Protein AF-A0A1G6M929-F1 (afdb_monomer_lite)

InterPro domains:
  IPR012327 D12 class N6 adenine-specific DNA methyltransferase [PF02086] (14-195)
  IPR012327 D12 class N6 adenine-specific DNA methyltransferase [PR00505] (13-29)
  IPR012327 D12 class N6 adenine-specific DNA methyltransferase [PR00505] (37-51)
  IPR012327 D12 class N6 adenine-specific DNA methyltransferase [PR00505] (60-73)
  IPR012327 D12 class N6 adenine-specific DNA methyltransferase [PR00505] (183-195)
  IPR029063 S-adenosyl-L-methionine-dependent methyltransferase superfamily [SSF53335] (9-231)

Secondary structure (DSSP, 8-state):
-PPP--SS-SS--TT--TTSHHHHHHHHTTSPTT-EEEETT-TTSHHHHHHHHH-TTSEEEEE-TT-HHHHHHTHHHHHHHHHHHHHHTTTSPTTSBPPHHHHHHHHHHHHHHHHTS---HHHHHHHHSSTT---SSHHHHHHSPPB----SS----TTSSTT-EEE---HHHHHHHHTTSTTEEEEE-PPPTTS--SS-SS---HHHHHHHGGGGTTSEEEEEEEGGG-HHHHHHHHHHHH----TTTT-EEEEEEEEETTEEEEEEEEEEE----------HHHHHHHHHHHHHHHTT--S-HHHHHHHHHHHHHHH----S------STHHHHHHHHHHHHHHHTHHHHHHHHHHSSSS----

Foldseek 3Di:
DPQDDDLFQLFDFPPTPSVCLVVLLVVLVVADAAFEEEELPCGSVNSQLSNCVSRVRYAAEGAPQVCNVVVQVCQVVQQVLLVVLCVLCVVPDAFAFDDPVSVVVNLVSQVVSVVVPDDQQQRVCQQWPDDPDTDRDSVSSVVGTTGGSRDPDGGHCVCRCPNHHYDHDNSVVSLVVPVPPPNYEYEAEDDADPDPCVDDPDPDDPVNVVVSLVSLALHWYKHKYWPVSCVVVVLVCCCVPVVDDRSLPPWDKDWDFDDDDPDRDIIIIITGDDRCPDPPPPPVPVVVVVVVVVVVVVVPDPPDPPVVVVVVVLVCVLPPDPDDDDDDDPPSNVVVVVVVVVCCVVPPVVVVVVCVVPVPPDPDDD

Radius of gyration: 30.27 Å; chains: 1; bounding box: 72×43×103 Å

Sequence (366 aa):
MNKKNYTSAPLPFMGQKRRFVGEFKRALREFPEGVVFIDLFGGSGLLSHIAKQERPSARVVYNDFDGYTARISNVEKTNRILQKLRVIVADIPTDKKIPKEVCSRIFSVLEEEEKGGCVDYVTLSSSLLFSMKYATGLDEMRKSTLYNCVRKSDYTAVGYLDGVETVCSDYSLLFEQYKNQPGVVFFVDPPYLSTEVGVYSCCWKLSNYLDVLKVLRNTSFFYFTSTKSNIEELLQWVEQNLNSENPLSGSTRCLLTAYTGNNVTFTDVMHYKVTTTSLPVEIKTTYKSRLIRFKRYLNYTCVCRKSAQFVLDLCTFCFGDYTSHKTKKAQDTCLGFSVFEEIFRLTLFPFYYWYSSHSDQQLHLW

Structure (mmCIF, N/CA/C/O backbone):
data_AF-A0A1G6M929-F1
#
_entry.id   AF-A0A1G6M929-F1
#
loop_
_atom_site.group_PDB
_atom_site.id
_atom_site.type_symbol
_atom_site.label_atom_id
_atom_site.label_alt_id
_atom_site.label_comp_id
_atom_site.label_asym_id
_atom_site.label_entity_id
_atom_site.label_seq_id
_atom_site.pdbx_PDB_ins_code
_atom_site.Cartn_x
_atom_site.Cartn_y
_atom_site.Cartn_z
_atom_site.occupancy
_atom_site.B_iso_or_equiv
_atom_site.auth_seq_id
_atom_site.auth_comp_id
_atom_site.auth_asym_id
_atom_site.auth_atom_id
_atom_site.pdbx_PDB_model_num
ATOM 1 N N . MET A 1 1 ? -7.274 -24.160 -8.298 1.00 43.69 1 MET A N 1
ATOM 2 C CA . MET A 1 1 ? -6.006 -23.395 -8.340 1.00 43.69 1 MET A CA 1
ATOM 3 C C . MET A 1 1 ? -5.556 -23.151 -6.909 1.00 43.69 1 MET A C 1
ATOM 5 O O . MET A 1 1 ? -6.370 -22.682 -6.125 1.00 43.69 1 MET A O 1
ATOM 9 N N . ASN A 1 2 ? -4.317 -23.496 -6.545 1.00 47.78 2 ASN A N 1
ATOM 10 C CA . ASN A 1 2 ? -3.793 -23.177 -5.212 1.00 47.78 2 ASN A CA 1
ATOM 11 C C . ASN A 1 2 ? -3.704 -21.655 -5.062 1.00 47.78 2 ASN A C 1
ATOM 13 O O . ASN A 1 2 ? -2.999 -21.001 -5.832 1.00 47.78 2 ASN A O 1
ATOM 17 N N . LYS A 1 3 ? -4.440 -21.097 -4.096 1.00 61.84 3 LYS A N 1
ATOM 18 C CA . LYS A 1 3 ? -4.413 -19.666 -3.786 1.00 61.84 3 LYS A CA 1
ATOM 19 C C . LYS A 1 3 ? -3.001 -19.315 -3.317 1.00 61.84 3 LYS A C 1
ATOM 21 O O . LYS A 1 3 ? -2.491 -19.910 -2.369 1.00 61.84 3 LYS A O 1
ATOM 26 N N . LYS A 1 4 ? -2.331 -18.402 -4.018 1.00 76.62 4 LYS A N 1
ATOM 27 C CA . LYS A 1 4 ? -0.985 -17.967 -3.643 1.00 76.62 4 LYS A CA 1
ATOM 28 C C . LYS A 1 4 ? -1.084 -17.127 -2.368 1.00 76.62 4 LYS A C 1
ATOM 30 O O . LYS A 1 4 ? -1.845 -16.166 -2.321 1.00 76.62 4 LYS A O 1
ATOM 35 N N . ASN A 1 5 ? -0.311 -17.483 -1.346 1.00 83.44 5 ASN A N 1
ATOM 36 C CA . ASN A 1 5 ? -0.219 -16.695 -0.119 1.00 83.44 5 ASN A CA 1
ATOM 37 C C . ASN A 1 5 ? 0.744 -15.528 -0.345 1.00 83.44 5 ASN A C 1
ATOM 39 O O . ASN A 1 5 ? 1.961 -15.727 -0.389 1.00 83.44 5 ASN A O 1
ATOM 43 N N . TYR A 1 6 ? 0.209 -14.319 -0.514 1.00 91.81 6 TYR A N 1
ATOM 44 C CA . TYR A 1 6 ? 1.02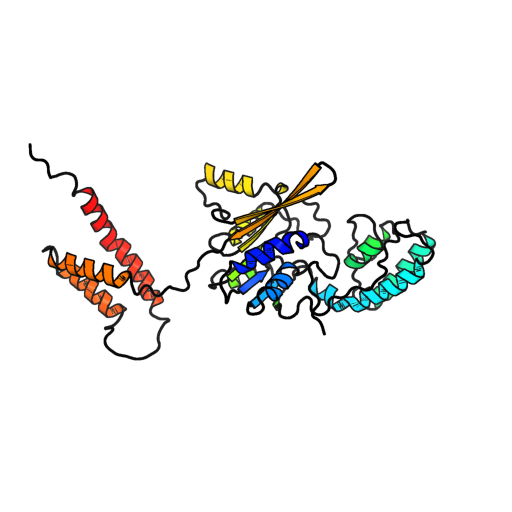5 -13.126 -0.700 1.00 91.81 6 TYR A CA 1
ATOM 45 C C . TYR A 1 6 ? 1.454 -12.560 0.658 1.00 91.81 6 TYR A C 1
ATOM 47 O O . TYR A 1 6 ? 0.637 -12.172 1.487 1.00 91.81 6 TYR A O 1
ATOM 55 N N . THR A 1 7 ? 2.766 -12.501 0.880 1.00 90.94 7 THR A N 1
ATOM 56 C CA . THR A 1 7 ? 3.394 -11.801 2.018 1.00 90.94 7 THR A CA 1
ATOM 57 C C . THR A 1 7 ? 3.992 -10.450 1.608 1.00 90.94 7 THR A C 1
ATOM 59 O O . THR A 1 7 ? 4.573 -9.732 2.417 1.00 90.94 7 THR A O 1
ATOM 62 N N . SER A 1 8 ? 3.846 -10.089 0.336 1.00 93.62 8 SER A N 1
ATOM 63 C CA . SER A 1 8 ? 4.239 -8.811 -0.245 1.00 93.62 8 SER A CA 1
ATOM 64 C C . SER A 1 8 ? 3.314 -8.484 -1.405 1.00 93.62 8 SER A C 1
ATOM 66 O O . SER A 1 8 ? 2.744 -9.392 -2.017 1.00 93.62 8 SER A O 1
ATOM 68 N N . ALA A 1 9 ? 3.222 -7.204 -1.745 1.00 94.38 9 ALA A N 1
ATOM 69 C CA . ALA A 1 9 ? 2.440 -6.765 -2.884 1.00 94.38 9 ALA A CA 1
ATOM 70 C C . ALA A 1 9 ? 2.972 -7.391 -4.196 1.00 94.38 9 ALA A C 1
ATOM 72 O O . ALA A 1 9 ? 4.190 -7.574 -4.333 1.00 94.38 9 ALA A O 1
ATOM 73 N N . PRO A 1 10 ? 2.096 -7.756 -5.154 1.00 94.44 10 PRO A N 1
ATOM 74 C CA . PRO A 1 10 ? 2.497 -8.424 -6.392 1.00 94.44 10 PRO A CA 1
ATOM 75 C C . PRO A 1 10 ? 3.303 -7.508 -7.317 1.00 94.44 10 PRO A C 1
ATOM 77 O O . PRO A 1 10 ? 4.208 -7.983 -7.998 1.00 94.44 10 PRO A O 1
ATOM 80 N N . LEU A 1 11 ? 2.999 -6.209 -7.320 1.00 94.00 11 LEU A N 1
ATOM 81 C CA . LEU A 1 11 ? 3.704 -5.172 -8.072 1.00 94.00 11 LEU A CA 1
ATOM 82 C C . LEU A 1 11 ? 4.459 -4.229 -7.122 1.00 94.00 11 LEU A C 1
ATOM 84 O O . LEU A 1 11 ? 4.020 -4.038 -5.983 1.00 94.00 11 LEU A O 1
ATOM 88 N N . PRO A 1 12 ? 5.561 -3.595 -7.566 1.00 91.19 12 PRO A N 1
ATOM 89 C CA . PRO A 1 12 ? 6.297 -2.627 -6.760 1.00 91.19 12 PRO A CA 1
ATOM 90 C C . PRO A 1 12 ? 5.397 -1.511 -6.211 1.00 91.19 12 PRO A C 1
ATOM 92 O O . PRO A 1 12 ? 4.670 -0.850 -6.957 1.00 91.19 12 PRO A O 1
ATOM 95 N N . PHE A 1 13 ? 5.476 -1.295 -4.901 1.00 89.25 13 PHE A N 1
ATOM 96 C CA . PHE A 1 13 ? 4.815 -0.205 -4.191 1.00 89.25 13 PHE A CA 1
ATOM 97 C C . PHE A 1 13 ? 5.709 0.241 -3.032 1.00 89.25 13 PHE A C 1
ATOM 99 O O . PHE A 1 13 ? 6.209 -0.594 -2.264 1.00 89.25 13 PHE A O 1
ATOM 106 N N . MET A 1 14 ? 5.950 1.547 -2.937 1.00 82.44 14 MET A N 1
ATOM 107 C CA . MET A 1 14 ? 6.772 2.140 -1.885 1.00 82.44 14 MET A CA 1
ATOM 108 C C . MET A 1 14 ? 5.986 2.179 -0.570 1.00 82.44 14 MET A C 1
ATOM 110 O O . MET A 1 14 ? 4.807 2.491 -0.560 1.00 82.44 14 MET A O 1
ATOM 114 N N . GLY A 1 15 ? 6.625 1.841 0.551 1.00 80.81 15 GLY A N 1
ATOM 115 C CA . GLY A 1 15 ? 5.978 1.899 1.870 1.00 80.81 15 GLY A CA 1
ATOM 116 C C . GLY A 1 15 ? 5.118 0.684 2.249 1.00 80.81 15 GLY A C 1
ATOM 117 O O . GLY A 1 15 ? 4.556 0.673 3.343 1.00 80.81 15 GLY A O 1
ATOM 118 N N . GLN A 1 16 ? 5.057 -0.365 1.415 1.00 86.44 16 GLN A N 1
ATOM 119 C CA . GLN A 1 16 ? 4.312 -1.590 1.741 1.00 86.44 16 GLN A CA 1
ATOM 120 C C . GLN A 1 16 ? 4.770 -2.225 3.071 1.00 86.44 16 GLN A C 1
ATOM 122 O O . GLN A 1 16 ? 5.964 -2.433 3.315 1.00 86.44 16 GLN A O 1
ATOM 127 N N . LYS A 1 17 ? 3.815 -2.634 3.910 1.00 89.75 17 LYS A N 1
ATOM 128 C CA . LYS A 1 17 ? 4.055 -3.153 5.270 1.00 89.75 17 LYS A CA 1
ATOM 129 C C . LYS A 1 17 ? 4.455 -4.634 5.330 1.00 89.75 17 LYS A C 1
ATOM 131 O O . LYS A 1 17 ? 4.142 -5.347 6.278 1.00 89.75 17 LYS A O 1
ATOM 136 N N . ARG A 1 18 ? 5.239 -5.102 4.349 1.00 89.31 18 ARG A N 1
ATOM 137 C CA . ARG A 1 18 ? 5.680 -6.510 4.228 1.00 89.31 18 ARG A CA 1
ATOM 138 C C . ARG A 1 18 ? 6.461 -7.037 5.438 1.00 89.31 18 ARG A C 1
ATOM 140 O O . ARG A 1 18 ? 6.469 -8.235 5.688 1.00 89.31 18 ARG A O 1
ATOM 147 N N . ARG A 1 19 ? 7.125 -6.156 6.195 1.00 88.81 19 ARG A N 1
ATOM 148 C CA . ARG A 1 19 ? 7.869 -6.546 7.403 1.00 88.81 19 ARG A CA 1
ATOM 149 C C . ARG A 1 19 ? 6.942 -6.833 8.592 1.00 88.81 19 ARG A C 1
ATOM 151 O O . ARG A 1 19 ? 7.292 -7.663 9.421 1.00 88.81 19 ARG A O 1
ATOM 158 N N . PHE A 1 20 ? 5.750 -6.228 8.635 1.00 89.31 20 PHE A N 1
ATOM 159 C CA . PHE A 1 20 ? 4.761 -6.426 9.704 1.00 89.31 20 PHE A CA 1
ATOM 160 C C . PHE A 1 20 ? 3.871 -7.642 9.525 1.00 89.31 20 PHE A C 1
ATOM 162 O O . PHE A 1 20 ? 3.115 -7.943 10.435 1.00 89.31 20 PHE A O 1
ATOM 169 N N . VAL A 1 21 ? 3.960 -8.367 8.408 1.00 92.00 21 VAL A N 1
ATOM 170 C CA . VAL A 1 21 ? 3.032 -9.465 8.090 1.00 92.00 21 VAL A CA 1
ATOM 171 C C . VAL A 1 21 ? 2.871 -10.437 9.261 1.00 92.00 21 VAL A C 1
ATOM 173 O O . VAL A 1 21 ? 1.747 -10.766 9.612 1.00 92.00 21 VAL A O 1
ATOM 176 N N . GLY A 1 22 ? 3.964 -10.873 9.895 1.00 91.81 22 GLY A N 1
ATOM 177 C CA . GLY A 1 22 ? 3.898 -11.809 11.025 1.00 91.81 22 GLY A CA 1
ATOM 178 C C . GLY A 1 22 ? 3.162 -11.239 12.243 1.00 91.81 22 GLY A C 1
ATOM 179 O O . GLY A 1 22 ? 2.201 -11.837 12.722 1.00 91.81 22 GLY A O 1
ATOM 180 N N . GLU A 1 23 ? 3.585 -10.062 12.706 1.00 92.88 23 GLU A N 1
ATOM 181 C CA . GLU A 1 23 ? 3.005 -9.387 13.875 1.00 92.88 23 GLU A CA 1
ATOM 182 C C . GLU A 1 23 ? 1.550 -8.966 13.628 1.00 92.88 23 GLU A C 1
ATOM 184 O O . GLU A 1 23 ? 0.689 -9.171 14.480 1.00 92.88 23 GLU A O 1
ATOM 189 N N . PHE A 1 24 ? 1.251 -8.460 12.432 1.00 95.94 24 PHE A N 1
ATOM 190 C CA . PHE A 1 24 ? -0.090 -8.064 12.014 1.00 95.94 24 PHE A CA 1
ATOM 191 C C . PHE A 1 24 ? -1.045 -9.261 11.982 1.00 95.94 24 PHE A C 1
ATOM 193 O O . PHE A 1 24 ? -2.137 -9.186 12.537 1.00 95.94 24 PHE A O 1
ATOM 200 N N . LYS A 1 25 ? -0.619 -10.409 11.429 1.00 95.31 25 LYS A N 1
ATOM 201 C CA . LYS A 1 25 ? -1.403 -11.657 11.470 1.00 95.31 25 LYS A CA 1
ATOM 202 C C . LYS A 1 25 ? -1.710 -12.102 12.899 1.00 95.31 25 LYS A C 1
ATOM 204 O O . LYS A 1 25 ? -2.818 -12.564 13.159 1.00 95.31 25 LYS A O 1
ATOM 209 N N . ARG A 1 26 ? -0.747 -11.978 13.821 1.00 94.44 26 ARG A N 1
ATOM 210 C CA . ARG A 1 26 ? -0.960 -12.315 15.237 1.00 94.44 26 ARG A CA 1
ATOM 211 C C . ARG A 1 26 ? -1.996 -11.383 15.862 1.00 94.44 26 ARG A C 1
ATOM 213 O O . ARG A 1 26 ? -2.976 -11.870 16.413 1.00 94.44 26 ARG A O 1
ATOM 220 N N . ALA A 1 27 ? -1.816 -10.078 15.696 1.00 95.56 27 ALA A N 1
ATOM 221 C CA . ALA A 1 27 ? -2.702 -9.068 16.258 1.00 95.56 27 ALA A CA 1
ATOM 222 C C . ALA A 1 27 ? -4.133 -9.141 15.686 1.00 95.56 27 ALA A C 1
ATOM 224 O O . ALA A 1 27 ? -5.093 -8.992 16.432 1.00 95.56 27 ALA A O 1
ATOM 225 N N . LEU A 1 28 ? -4.318 -9.476 14.400 1.00 96.12 28 LEU A N 1
ATOM 226 C CA . LEU A 1 28 ? -5.646 -9.686 13.791 1.00 96.12 28 LEU A CA 1
ATOM 227 C C . LEU A 1 28 ? -6.499 -10.750 14.509 1.00 96.12 28 LEU A C 1
ATOM 229 O O . LEU A 1 28 ? -7.730 -10.698 14.441 1.00 96.12 28 LEU A O 1
ATOM 233 N N . ARG A 1 29 ? -5.867 -11.714 15.191 1.00 93.31 29 ARG A N 1
ATOM 234 C CA . ARG A 1 29 ? -6.556 -12.786 15.931 1.00 93.31 29 ARG A CA 1
ATOM 235 C C . ARG A 1 29 ? -7.106 -12.325 17.279 1.00 93.31 29 ARG A C 1
ATOM 237 O O . ARG A 1 29 ? -7.964 -13.005 17.828 1.00 93.31 29 ARG A O 1
ATOM 244 N N . GLU A 1 30 ? -6.639 -11.190 17.791 1.00 92.56 30 GLU A N 1
ATOM 245 C CA . GLU A 1 30 ? -7.083 -10.624 19.072 1.00 92.56 30 GLU A CA 1
ATOM 246 C C . GLU A 1 30 ? -8.415 -9.870 18.946 1.00 92.56 30 GLU A C 1
ATOM 248 O O . GLU A 1 30 ? -9.134 -9.700 19.928 1.00 92.56 30 GLU A O 1
ATOM 253 N N . PHE A 1 31 ? -8.777 -9.449 17.732 1.00 92.00 31 PHE A N 1
ATOM 254 C CA . PHE A 1 31 ? -10.066 -8.815 17.455 1.00 92.00 31 PHE A CA 1
ATOM 255 C C . PHE A 1 31 ? -11.196 -9.856 17.476 1.00 92.00 31 PHE A C 1
ATOM 257 O O . PHE A 1 31 ? -10.962 -10.992 17.072 1.00 92.00 31 PHE A O 1
ATOM 264 N N . PRO A 1 32 ? -12.422 -9.514 17.907 1.00 89.50 32 PRO A N 1
ATOM 265 C CA . PRO A 1 32 ? -13.540 -10.459 17.922 1.00 89.50 32 PRO A CA 1
ATOM 266 C C . PRO A 1 32 ? -13.959 -10.905 16.508 1.00 89.50 32 PRO A C 1
ATOM 268 O O . PRO A 1 32 ? -13.586 -10.304 15.502 1.00 89.50 32 PRO A O 1
ATOM 271 N N . GLU A 1 33 ? -14.760 -11.969 16.421 1.00 89.12 33 GLU A N 1
ATOM 272 C CA . GLU A 1 33 ? -15.413 -12.359 15.164 1.00 89.12 33 GLU A CA 1
ATOM 273 C C . GLU A 1 33 ? -16.470 -11.330 14.732 1.00 89.12 33 GLU A C 1
ATOM 275 O O . GLU A 1 33 ? -17.008 -10.583 15.550 1.00 89.12 33 GLU A O 1
ATOM 280 N N . GLY A 1 34 ? -16.799 -11.311 13.436 1.00 86.44 34 GLY A N 1
ATOM 281 C CA . GLY A 1 34 ? -17.821 -10.413 12.881 1.00 86.44 34 GLY A CA 1
ATOM 282 C C . GLY A 1 34 ? -17.371 -8.958 12.708 1.00 86.44 34 GLY A C 1
ATOM 283 O O . GLY A 1 34 ? -18.202 -8.094 12.437 1.00 86.44 34 GLY A O 1
ATOM 284 N N . VAL A 1 35 ? -16.071 -8.686 12.848 1.00 93.38 35 VAL A N 1
ATOM 285 C CA . VAL A 1 35 ? -15.497 -7.358 12.611 1.00 93.38 35 VAL A CA 1
ATOM 286 C C . VAL A 1 35 ? -15.505 -6.972 11.134 1.00 93.38 35 VAL A C 1
ATOM 288 O O . VAL A 1 35 ? -15.431 -7.816 10.235 1.00 93.38 35 VAL A O 1
ATOM 291 N N . VAL A 1 36 ? -15.551 -5.664 10.899 1.00 97.31 36 VAL A N 1
ATOM 292 C CA . VAL A 1 36 ? -15.367 -5.054 9.582 1.00 97.31 36 VAL A CA 1
ATOM 293 C C . VAL A 1 36 ? -14.048 -4.293 9.589 1.00 97.31 36 VAL A C 1
ATOM 295 O O . VAL A 1 36 ? -13.868 -3.370 10.381 1.00 97.31 36 VAL A O 1
ATOM 298 N N . PHE A 1 37 ? -13.129 -4.672 8.706 1.00 98.31 37 PHE A N 1
ATOM 299 C CA . PHE A 1 37 ? -11.856 -3.980 8.539 1.00 98.31 37 PHE A CA 1
ATOM 300 C C . PHE A 1 37 ? -11.985 -2.902 7.470 1.00 98.31 37 PHE A C 1
ATOM 302 O O . PHE A 1 37 ? -12.395 -3.196 6.348 1.00 98.31 37 PHE A O 1
ATOM 309 N N . ILE A 1 38 ? -11.624 -1.670 7.817 1.00 98.44 38 ILE A N 1
ATOM 310 C CA . ILE A 1 38 ? -11.648 -0.521 6.914 1.00 98.44 38 ILE A CA 1
ATOM 311 C C . ILE A 1 38 ? -10.221 -0.008 6.760 1.00 98.44 38 ILE A C 1
ATOM 313 O O . ILE A 1 38 ? -9.658 0.590 7.677 1.00 98.44 38 ILE A O 1
ATOM 317 N N . ASP A 1 39 ? -9.630 -0.257 5.600 1.00 98.06 39 ASP A N 1
ATOM 318 C CA . ASP A 1 39 ? -8.291 0.192 5.252 1.00 98.06 39 ASP A CA 1
ATOM 319 C C . ASP A 1 39 ? -8.359 1.590 4.641 1.00 98.06 39 ASP A C 1
ATOM 321 O O . ASP A 1 39 ? -8.703 1.755 3.469 1.00 98.06 39 ASP A O 1
ATOM 325 N N . LEU A 1 40 ? -8.097 2.605 5.470 1.00 97.50 40 LEU A N 1
ATOM 326 C CA . LEU A 1 40 ? -8.247 4.013 5.098 1.00 97.50 40 LEU A CA 1
ATOM 327 C C . LEU A 1 40 ? -7.164 4.472 4.115 1.00 97.50 40 LEU A C 1
ATOM 329 O O . LEU A 1 40 ? -7.430 5.315 3.258 1.00 97.50 40 LEU A O 1
ATOM 333 N N . PHE A 1 41 ? -5.965 3.900 4.237 1.00 94.69 41 PHE A N 1
ATOM 334 C CA . PHE A 1 41 ? -4.773 4.235 3.460 1.00 94.69 41 PHE A CA 1
ATOM 335 C C . PHE A 1 41 ? -4.253 2.979 2.770 1.00 94.69 41 PHE A C 1
ATOM 337 O O . PHE A 1 41 ? -3.166 2.482 3.060 1.00 94.69 41 PHE A O 1
ATOM 344 N N . GLY A 1 42 ? -5.068 2.440 1.866 1.00 93.50 42 GLY A N 1
ATOM 345 C CA . GLY A 1 42 ? -4.863 1.091 1.370 1.00 93.50 42 GLY A CA 1
ATOM 346 C C . GLY A 1 42 ? -3.540 0.876 0.636 1.00 93.50 42 GLY A C 1
ATOM 347 O O . GLY A 1 42 ? -2.986 -0.228 0.681 1.00 93.50 42 GLY A O 1
ATOM 348 N N . GLY A 1 43 ? -3.030 1.891 -0.069 1.00 93.31 43 GLY A N 1
ATOM 349 C CA . GLY A 1 43 ? -1.807 1.798 -0.863 1.00 93.31 43 GLY A CA 1
ATOM 350 C C . GLY A 1 43 ? -1.809 0.562 -1.766 1.00 93.31 43 GLY A C 1
ATOM 351 O O . GLY A 1 43 ? -2.680 0.391 -2.609 1.00 93.31 43 GLY A O 1
ATOM 352 N N . SER A 1 44 ? -0.874 -0.367 -1.540 1.00 94.69 44 SER A N 1
ATOM 353 C CA . SER A 1 44 ? -0.797 -1.650 -2.273 1.00 94.69 44 SER A CA 1
ATOM 354 C C . SER A 1 44 ? -1.867 -2.708 -1.943 1.00 94.69 44 SER A C 1
ATOM 356 O O . SER A 1 44 ? -1.801 -3.826 -2.461 1.00 94.69 44 SER A O 1
ATOM 358 N N . GLY A 1 45 ? -2.765 -2.445 -0.994 1.00 96.38 45 GLY A N 1
ATOM 359 C CA . GLY A 1 45 ? -3.773 -3.394 -0.511 1.00 96.38 45 GLY A CA 1
ATOM 360 C C . GLY A 1 45 ? -3.211 -4.583 0.275 1.00 96.38 45 GLY A C 1
ATOM 361 O O . GLY A 1 45 ? -3.931 -5.544 0.534 1.00 96.38 45 GLY A O 1
ATOM 362 N N . LEU A 1 46 ? -1.928 -4.562 0.662 1.00 96.69 46 LEU A N 1
ATOM 363 C CA . LEU A 1 46 ? -1.276 -5.692 1.337 1.00 96.69 46 LEU A CA 1
ATOM 364 C C . LEU A 1 46 ? -1.907 -6.006 2.701 1.00 96.69 46 LEU A C 1
ATOM 366 O O . LEU A 1 46 ? -2.119 -7.176 3.015 1.00 96.69 46 LEU A O 1
ATOM 370 N N . LEU A 1 47 ? -2.220 -4.982 3.500 1.00 97.12 47 LEU A N 1
ATOM 371 C CA . LEU A 1 47 ? -2.873 -5.163 4.801 1.00 97.12 47 LEU A CA 1
ATOM 372 C C . LEU A 1 47 ? -4.285 -5.724 4.623 1.00 97.12 47 LEU A C 1
ATOM 374 O O . LEU A 1 47 ? -4.626 -6.726 5.249 1.00 97.12 47 LEU A O 1
ATOM 378 N N . SER A 1 48 ? -5.055 -5.154 3.694 1.00 97.69 48 SER A N 1
ATOM 379 C CA . SER A 1 48 ? -6.371 -5.659 3.294 1.00 97.69 48 SER A CA 1
ATOM 380 C C . SER A 1 48 ? -6.340 -7.124 2.829 1.00 97.69 48 SER A C 1
ATOM 382 O O . SER A 1 48 ? -7.141 -7.937 3.297 1.00 97.69 48 SER A O 1
ATOM 384 N N . HIS A 1 49 ? -5.375 -7.507 1.980 1.00 96.94 49 HIS A N 1
ATOM 385 C CA . HIS A 1 49 ? -5.173 -8.900 1.567 1.00 96.94 49 HIS A CA 1
ATOM 386 C C . HIS A 1 49 ? -4.944 -9.813 2.776 1.00 96.94 49 HIS A C 1
ATOM 388 O O . HIS A 1 49 ? -5.615 -10.835 2.924 1.00 96.94 49 HIS A O 1
ATOM 394 N N . ILE A 1 50 ? -4.005 -9.451 3.653 1.00 96.62 50 ILE A N 1
ATOM 395 C CA . ILE A 1 50 ? -3.651 -10.266 4.821 1.00 96.62 50 ILE A CA 1
ATOM 396 C C . ILE A 1 50 ? -4.844 -10.400 5.768 1.00 96.62 50 ILE A C 1
ATOM 398 O O . ILE A 1 50 ? -5.135 -11.510 6.213 1.00 96.62 50 ILE A O 1
ATOM 402 N N . ALA A 1 51 ? -5.563 -9.306 6.026 1.00 97.00 51 ALA A N 1
ATOM 403 C CA . ALA A 1 51 ? -6.764 -9.311 6.850 1.00 97.00 51 ALA A CA 1
ATOM 404 C C . ALA A 1 51 ? -7.819 -10.269 6.291 1.00 97.00 51 ALA A C 1
ATOM 406 O O . ALA A 1 51 ? -8.335 -11.103 7.032 1.00 97.00 51 ALA A O 1
ATOM 407 N N . LYS A 1 52 ? -8.075 -10.236 4.976 1.00 96.44 52 LYS A N 1
ATOM 408 C CA . LYS A 1 52 ? -9.059 -11.127 4.349 1.00 96.44 52 LYS A CA 1
ATOM 409 C C . LYS A 1 52 ? -8.638 -12.600 4.364 1.00 96.44 52 LYS A C 1
ATOM 411 O O . LYS A 1 52 ? -9.496 -13.474 4.451 1.00 96.44 52 LYS A O 1
ATOM 416 N N . GLN A 1 53 ? -7.340 -12.891 4.284 1.00 94.25 53 GLN A N 1
ATOM 417 C CA . GLN A 1 53 ? -6.821 -14.264 4.354 1.00 94.25 53 GLN A CA 1
ATOM 418 C C . GLN A 1 53 ? -6.861 -14.831 5.777 1.00 94.25 53 GLN A C 1
ATOM 420 O O . GLN A 1 53 ? -7.263 -15.975 5.959 1.00 94.25 53 GLN A O 1
ATOM 425 N N . GLU A 1 54 ? -6.460 -14.050 6.786 1.00 95.00 54 GLU A N 1
ATOM 426 C CA . GLU A 1 54 ? -6.488 -14.503 8.186 1.00 95.00 54 GLU A CA 1
ATOM 427 C C . GLU A 1 54 ? -7.902 -14.513 8.771 1.00 95.00 54 GLU A C 1
ATOM 429 O O . GLU A 1 54 ? -8.198 -15.325 9.647 1.00 95.00 54 GLU A O 1
ATOM 434 N N . ARG A 1 55 ? -8.785 -13.628 8.292 1.00 94.69 55 ARG A N 1
ATOM 435 C CA . ARG A 1 55 ? -10.186 -13.519 8.714 1.00 94.69 55 ARG A CA 1
ATOM 436 C C . ARG A 1 55 ? -11.134 -13.643 7.507 1.00 94.69 55 ARG A C 1
ATOM 438 O O . ARG A 1 55 ? -11.731 -12.649 7.095 1.00 94.69 55 ARG A O 1
ATOM 445 N N . PRO A 1 56 ? -11.331 -14.848 6.934 1.00 93.94 56 PRO A N 1
ATOM 446 C CA . PRO A 1 56 ? -12.153 -15.022 5.729 1.00 93.94 56 PRO A CA 1
ATOM 447 C C . PRO A 1 56 ? -13.617 -14.587 5.886 1.00 93.94 56 PRO A C 1
ATOM 449 O O . PRO A 1 56 ? -14.219 -14.117 4.918 1.00 93.94 56 PRO A O 1
ATOM 452 N N . SER A 1 57 ? -14.174 -14.714 7.095 1.00 93.38 57 SER A N 1
ATOM 453 C CA . SER A 1 57 ? -15.533 -14.286 7.462 1.00 93.38 57 SER A CA 1
ATOM 454 C C . SER A 1 57 ? -15.683 -12.765 7.564 1.00 93.38 57 SER A C 1
ATOM 456 O O . SER A 1 57 ? -16.793 -12.258 7.419 1.00 93.38 57 SER A O 1
ATOM 458 N N . ALA A 1 58 ? -14.588 -12.034 7.796 1.00 95.56 58 ALA A N 1
ATOM 459 C CA . ALA A 1 58 ? -14.628 -10.592 7.969 1.00 95.56 58 ALA A CA 1
ATOM 460 C C . ALA A 1 58 ? -14.878 -9.882 6.636 1.00 95.56 58 ALA A C 1
ATOM 462 O O . ALA A 1 58 ? -14.378 -10.275 5.570 1.00 95.56 58 ALA A O 1
ATOM 463 N N . ARG A 1 59 ? -15.638 -8.793 6.709 1.00 97.62 59 ARG A N 1
ATOM 464 C CA . ARG A 1 59 ? -15.754 -7.837 5.610 1.00 97.62 59 ARG A CA 1
ATOM 465 C C . ARG A 1 59 ? -14.518 -6.940 5.630 1.00 97.62 59 ARG A C 1
ATOM 467 O O . ARG A 1 59 ? -14.133 -6.459 6.693 1.00 97.62 59 ARG A O 1
ATOM 474 N N . VAL A 1 60 ? -13.891 -6.745 4.474 1.00 98.44 60 VAL A N 1
ATOM 475 C CA . VAL A 1 60 ? -12.675 -5.934 4.337 1.00 98.44 60 VAL A CA 1
ATOM 476 C C . VAL A 1 60 ? -12.904 -4.919 3.232 1.00 98.44 60 VAL A C 1
ATOM 478 O O . VAL A 1 60 ? -13.127 -5.314 2.090 1.00 98.44 60 VAL A O 1
ATOM 481 N N . VAL A 1 61 ? -12.849 -3.637 3.583 1.00 98.56 61 VAL A N 1
ATOM 482 C CA . VAL A 1 61 ? -12.953 -2.513 2.652 1.00 98.56 61 VAL A CA 1
ATOM 483 C C . VAL A 1 61 ? -11.563 -1.918 2.462 1.00 98.56 61 VAL A C 1
ATOM 485 O O . VAL A 1 61 ? -10.938 -1.487 3.425 1.00 98.56 61 VAL A O 1
ATOM 488 N N . TYR A 1 62 ? -11.092 -1.907 1.222 1.00 98.25 62 TYR A N 1
ATOM 489 C CA . TYR A 1 62 ? -9.794 -1.408 0.789 1.00 98.25 62 TYR A CA 1
ATOM 490 C C . TYR A 1 62 ? -9.966 -0.091 0.037 1.00 98.25 62 TYR A C 1
ATOM 492 O O . TYR A 1 62 ? -10.573 -0.064 -1.035 1.00 98.25 62 TYR A O 1
ATOM 500 N N . ASN A 1 63 ? -9.433 0.997 0.593 1.00 97.62 63 ASN A N 1
ATOM 501 C CA . ASN A 1 63 ? -9.426 2.293 -0.074 1.00 97.62 63 ASN A CA 1
ATOM 502 C C . ASN A 1 63 ? -8.228 2.419 -1.026 1.00 97.62 63 ASN A C 1
ATOM 504 O O . ASN A 1 63 ? -7.105 2.696 -0.600 1.00 97.62 63 ASN A O 1
ATOM 508 N N . ASP A 1 64 ? -8.471 2.222 -2.318 1.00 95.06 64 ASP A N 1
ATOM 509 C CA . ASP A 1 64 ? -7.480 2.354 -3.382 1.00 95.06 64 ASP A CA 1
ATOM 510 C C . ASP A 1 64 ? -7.428 3.786 -3.925 1.00 95.06 64 ASP A C 1
ATOM 512 O O . ASP A 1 64 ? -7.896 4.080 -5.025 1.00 95.06 64 ASP A O 1
ATOM 516 N N . PHE A 1 65 ? -6.862 4.690 -3.128 1.00 88.56 65 PHE A N 1
ATOM 517 C CA . PHE A 1 65 ? -6.682 6.087 -3.527 1.00 88.56 65 PHE A CA 1
ATOM 518 C C . PHE A 1 65 ? -5.574 6.265 -4.587 1.00 88.56 65 PHE A C 1
ATOM 520 O O . PHE A 1 65 ? -5.646 7.169 -5.415 1.00 88.56 65 PHE A O 1
ATOM 527 N N . ASP A 1 66 ? -4.566 5.384 -4.591 1.00 83.50 66 ASP A N 1
ATOM 528 C CA . ASP A 1 66 ? -3.383 5.469 -5.463 1.00 83.50 66 ASP A CA 1
ATOM 529 C C . ASP A 1 66 ? -3.554 4.742 -6.816 1.00 83.50 66 ASP A C 1
ATOM 531 O O . ASP A 1 66 ? -2.632 4.714 -7.637 1.00 83.50 66 ASP A O 1
ATOM 535 N N . GLY A 1 67 ? -4.707 4.111 -7.057 1.00 90.69 67 GLY A N 1
ATOM 536 C CA . GLY A 1 67 ? -5.004 3.394 -8.301 1.00 90.69 67 GLY A CA 1
ATOM 537 C C . GLY A 1 67 ? -4.196 2.104 -8.493 1.00 90.69 67 GLY A C 1
ATOM 538 O O . GLY A 1 67 ? -3.910 1.694 -9.624 1.00 90.69 67 GLY A O 1
ATOM 539 N N . TYR A 1 68 ? -3.809 1.432 -7.410 1.00 94.31 68 TYR A N 1
ATOM 540 C CA . TYR A 1 68 ? -3.045 0.188 -7.462 1.00 94.31 68 TYR A CA 1
ATOM 541 C C . TYR A 1 68 ? -3.838 -0.968 -8.096 1.00 94.31 68 TYR A C 1
ATOM 543 O O . TYR A 1 68 ? -3.261 -1.802 -8.800 1.00 94.31 68 TYR A O 1
ATOM 551 N N . THR A 1 69 ? -5.164 -0.992 -7.943 1.00 94.31 69 THR A N 1
ATOM 552 C CA . THR A 1 69 ? -6.057 -1.969 -8.590 1.00 94.31 69 THR A CA 1
ATOM 553 C C . THR A 1 69 ? -5.969 -1.875 -10.111 1.00 94.31 69 THR A C 1
ATOM 555 O O . THR A 1 69 ? -5.926 -2.902 -10.791 1.00 94.31 69 THR A O 1
ATOM 558 N N . ALA A 1 70 ? -5.858 -0.660 -10.660 1.00 92.69 70 ALA A N 1
ATOM 559 C CA . ALA A 1 70 ? -5.674 -0.452 -12.096 1.00 92.69 70 ALA A CA 1
ATOM 560 C C . ALA A 1 70 ? -4.310 -0.967 -12.587 1.00 92.69 70 ALA A C 1
ATOM 562 O O . ALA A 1 70 ? -4.185 -1.441 -13.715 1.00 92.69 70 ALA A O 1
ATOM 563 N N . ARG A 1 71 ? -3.274 -0.925 -11.744 1.00 93.94 71 ARG A N 1
ATOM 564 C CA . ARG A 1 71 ? -1.970 -1.527 -12.068 1.00 93.94 71 ARG A CA 1
ATOM 565 C C . ARG A 1 71 ? -2.043 -3.052 -12.056 1.00 93.94 71 ARG A C 1
ATOM 567 O O . ARG A 1 71 ? -1.531 -3.695 -12.969 1.00 93.94 71 ARG A O 1
ATOM 574 N N . ILE A 1 72 ? -2.727 -3.630 -11.065 1.00 94.50 72 ILE A N 1
ATOM 575 C CA . ILE A 1 72 ? -2.964 -5.078 -10.973 1.00 94.50 72 ILE A CA 1
ATOM 576 C C . ILE A 1 72 ? -3.713 -5.597 -12.205 1.00 94.50 72 ILE A C 1
ATOM 578 O O . ILE A 1 72 ? -3.296 -6.602 -12.781 1.00 94.50 72 ILE A O 1
ATOM 582 N N . SER A 1 73 ? -4.786 -4.925 -12.631 1.00 93.00 73 SER A N 1
ATOM 583 C CA . SER A 1 73 ? -5.582 -5.365 -13.787 1.00 93.00 73 SER A CA 1
ATOM 584 C C . SER A 1 73 ? -4.793 -5.336 -15.101 1.00 93.00 73 SER A C 1
ATOM 586 O O . SER A 1 73 ? -5.065 -6.127 -16.000 1.00 93.00 73 SER A O 1
ATOM 588 N N . ASN A 1 74 ? -3.765 -4.487 -15.188 1.00 93.00 74 ASN A N 1
ATOM 589 C CA . ASN A 1 74 ? -2.891 -4.350 -16.352 1.00 93.00 74 ASN A CA 1
ATOM 590 C C . ASN A 1 74 ? -1.603 -5.196 -16.277 1.00 93.00 74 ASN A C 1
ATOM 592 O O . ASN A 1 74 ? -0.713 -5.033 -17.117 1.00 93.00 74 ASN A O 1
ATOM 596 N N . VAL A 1 75 ? -1.483 -6.122 -15.314 1.00 94.69 75 VAL A N 1
ATOM 597 C CA . VAL A 1 75 ? -0.252 -6.908 -15.096 1.00 94.69 75 VAL A CA 1
ATOM 598 C C . VAL A 1 75 ? 0.210 -7.678 -16.338 1.00 94.69 75 VAL A C 1
ATOM 600 O O . VAL A 1 75 ? 1.406 -7.713 -16.621 1.00 94.69 75 VAL A O 1
ATOM 603 N N . GLU A 1 76 ? -0.715 -8.226 -17.131 1.00 94.25 76 GLU A N 1
ATOM 604 C CA . GLU A 1 76 ? -0.374 -8.972 -18.351 1.00 94.25 76 GLU A CA 1
ATOM 605 C C . GLU A 1 76 ? 0.239 -8.073 -19.430 1.00 94.25 76 GLU A C 1
ATOM 607 O O . GLU A 1 76 ? 1.205 -8.454 -20.098 1.00 94.25 76 GLU A O 1
ATOM 612 N N . LYS A 1 77 ? -0.251 -6.833 -19.559 1.00 94.44 77 LYS A N 1
ATOM 613 C CA . LYS A 1 77 ? 0.351 -5.845 -20.462 1.00 94.44 77 LYS A CA 1
ATOM 614 C C . LYS A 1 77 ? 1.766 -5.500 -19.999 1.00 94.44 77 LYS A C 1
ATOM 616 O O . LYS A 1 77 ? 2.691 -5.500 -20.809 1.00 94.44 77 LYS A O 1
ATOM 621 N N . THR A 1 78 ? 1.959 -5.293 -18.698 1.00 95.50 78 THR A N 1
ATOM 622 C CA . THR A 1 78 ? 3.287 -5.064 -18.115 1.00 95.50 78 THR A CA 1
ATOM 623 C C . THR A 1 78 ? 4.233 -6.241 -18.380 1.00 95.50 78 THR A C 1
ATOM 625 O O . THR A 1 78 ? 5.371 -6.026 -18.796 1.00 95.50 78 THR A O 1
ATOM 628 N N . ASN A 1 79 ? 3.767 -7.484 -18.229 1.00 96.75 79 ASN A N 1
ATOM 629 C CA . ASN A 1 79 ? 4.551 -8.685 -18.537 1.00 96.75 79 ASN A CA 1
ATOM 630 C C . ASN A 1 79 ? 4.964 -8.745 -20.013 1.00 96.75 79 ASN A C 1
ATOM 632 O O . ASN A 1 79 ? 6.129 -9.011 -20.307 1.00 96.75 79 ASN A O 1
ATOM 636 N N . ARG A 1 80 ? 4.060 -8.415 -20.944 1.00 95.69 80 ARG A N 1
ATOM 637 C CA . ARG A 1 80 ? 4.377 -8.334 -22.380 1.00 95.69 80 ARG A CA 1
ATOM 638 C C . ARG A 1 80 ? 5.483 -7.318 -22.672 1.00 95.69 80 ARG A C 1
ATOM 640 O O . ARG A 1 80 ? 6.389 -7.604 -23.455 1.00 95.69 80 ARG A O 1
ATOM 647 N N . ILE A 1 81 ? 5.438 -6.147 -22.035 1.00 96.56 81 ILE A N 1
ATOM 648 C CA . ILE A 1 81 ? 6.496 -5.135 -22.168 1.00 96.56 81 ILE A CA 1
ATOM 649 C C . ILE A 1 81 ? 7.819 -5.699 -21.640 1.00 96.56 81 ILE A C 1
ATOM 651 O O . ILE A 1 81 ? 8.827 -5.649 -22.340 1.00 96.56 81 ILE A O 1
ATOM 655 N N . LEU A 1 82 ? 7.820 -6.311 -20.453 1.00 96.62 82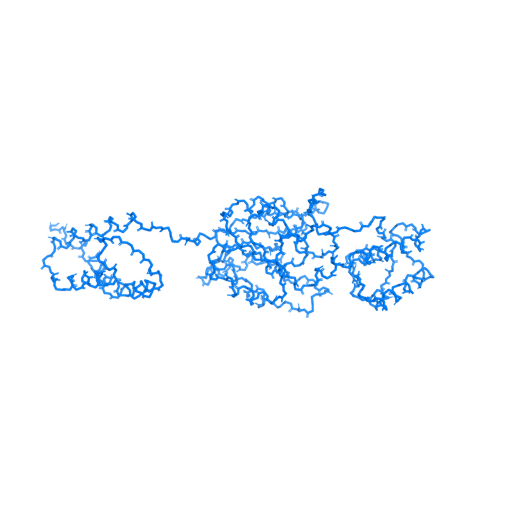 LEU A N 1
ATOM 656 C CA . LEU A 1 82 ? 9.023 -6.913 -19.868 1.00 96.62 82 LEU A CA 1
ATOM 657 C C . LEU A 1 82 ? 9.621 -8.009 -20.755 1.00 96.62 82 LEU A C 1
ATOM 659 O O . LEU A 1 82 ? 10.839 -8.070 -20.893 1.00 96.62 82 LEU A O 1
ATOM 663 N N . GLN A 1 83 ? 8.796 -8.835 -21.400 1.00 96.88 83 GLN A N 1
ATOM 664 C CA . GLN A 1 83 ? 9.262 -9.841 -22.357 1.00 96.88 83 GLN A CA 1
ATOM 665 C C . GLN A 1 83 ? 10.009 -9.198 -23.536 1.00 96.88 83 GLN A C 1
ATOM 667 O O . GLN A 1 83 ? 11.113 -9.634 -23.860 1.00 96.88 83 GLN A O 1
ATOM 672 N N . LYS A 1 84 ? 9.475 -8.116 -24.121 1.00 96.88 84 LYS A N 1
ATOM 673 C CA . LYS A 1 84 ? 10.173 -7.349 -25.171 1.00 96.88 84 LYS A CA 1
ATOM 674 C C . LYS A 1 84 ? 11.485 -6.752 -24.656 1.00 96.88 84 LYS A C 1
ATOM 676 O O . LYS A 1 84 ? 12.512 -6.851 -25.325 1.00 96.88 84 LYS A O 1
ATOM 681 N N . LEU A 1 85 ? 11.470 -6.172 -23.454 1.00 96.81 85 LEU A N 1
ATOM 682 C CA . LEU A 1 85 ? 12.661 -5.580 -22.843 1.00 96.81 85 LEU A CA 1
ATOM 683 C C . LEU A 1 85 ? 13.761 -6.621 -22.612 1.00 96.81 85 LEU A C 1
ATOM 685 O O . LEU A 1 85 ? 14.907 -6.336 -22.943 1.00 96.81 85 LEU A O 1
ATOM 689 N N . ARG A 1 86 ? 13.428 -7.832 -22.137 1.00 97.00 86 ARG A N 1
ATOM 690 C CA . ARG A 1 86 ? 14.393 -8.938 -21.951 1.00 97.00 86 ARG A CA 1
ATOM 691 C C . ARG A 1 86 ? 15.146 -9.275 -23.236 1.00 97.00 86 ARG A C 1
ATOM 693 O O . ARG A 1 86 ? 16.341 -9.530 -23.172 1.00 97.00 86 ARG A O 1
ATOM 700 N N . VAL A 1 87 ? 14.466 -9.247 -24.384 1.00 97.25 87 VAL A N 1
ATOM 701 C CA . VAL A 1 87 ? 15.098 -9.478 -25.694 1.00 97.25 87 VAL A CA 1
ATOM 702 C C . VAL A 1 87 ? 16.021 -8.317 -26.070 1.00 97.25 87 VAL A C 1
ATOM 704 O O . VAL A 1 87 ? 17.122 -8.538 -26.561 1.00 97.25 87 VAL A O 1
ATOM 707 N N . ILE A 1 88 ? 15.605 -7.073 -25.818 1.00 96.69 88 ILE A N 1
ATOM 708 C CA . ILE A 1 88 ? 16.389 -5.876 -26.163 1.00 96.69 88 ILE A CA 1
ATOM 709 C C . ILE A 1 88 ? 17.685 -5.781 -25.349 1.00 96.69 88 ILE A C 1
ATOM 711 O O . ILE A 1 88 ? 18.706 -5.356 -25.888 1.00 96.69 88 ILE A O 1
ATOM 715 N N . VAL A 1 89 ? 17.649 -6.165 -24.069 1.00 96.31 89 VAL A N 1
ATOM 716 C CA . VAL A 1 89 ? 18.793 -6.059 -23.145 1.00 96.31 89 VAL A CA 1
ATOM 717 C C . VAL A 1 89 ? 19.563 -7.371 -22.967 1.00 96.31 89 VAL A C 1
ATOM 719 O O . VAL A 1 89 ? 20.379 -7.459 -22.054 1.00 96.31 89 VAL A O 1
ATOM 722 N N . ALA A 1 90 ? 19.318 -8.383 -23.806 1.00 95.38 90 ALA A N 1
ATOM 723 C CA . ALA A 1 90 ? 19.868 -9.734 -23.644 1.00 95.38 90 ALA A CA 1
ATOM 724 C C . ALA A 1 90 ? 21.405 -9.763 -23.527 1.00 95.38 90 ALA A C 1
ATOM 726 O O . ALA A 1 90 ? 21.938 -10.486 -22.686 1.00 95.38 90 ALA A O 1
ATOM 727 N N . ASP A 1 91 ? 22.095 -8.923 -24.304 1.00 95.00 91 ASP A N 1
ATOM 728 C CA . ASP A 1 91 ? 23.563 -8.844 -24.338 1.00 95.00 91 ASP A CA 1
ATOM 729 C C . ASP A 1 91 ? 24.152 -7.868 -23.302 1.00 95.00 91 ASP A C 1
ATOM 731 O O . ASP A 1 91 ? 25.367 -7.687 -23.212 1.00 95.00 91 ASP A O 1
ATOM 735 N N . ILE A 1 92 ? 23.302 -7.205 -22.512 1.00 95.00 92 ILE A N 1
ATOM 736 C CA . ILE A 1 92 ? 23.728 -6.252 -21.486 1.00 95.00 92 ILE A CA 1
ATOM 737 C C . ILE A 1 92 ? 23.773 -6.983 -20.144 1.00 95.00 92 ILE A C 1
ATOM 739 O O . ILE A 1 92 ? 22.751 -7.516 -19.711 1.00 95.00 92 ILE A O 1
ATOM 743 N N . PRO A 1 93 ? 24.900 -6.978 -19.414 1.00 94.25 93 PRO A N 1
ATOM 744 C CA . PRO A 1 93 ? 24.949 -7.599 -18.096 1.00 94.25 93 PRO A CA 1
ATOM 745 C C . PRO A 1 93 ? 23.973 -6.941 -17.106 1.00 94.25 93 PRO A C 1
ATOM 747 O O . PRO A 1 93 ? 23.710 -5.739 -17.171 1.00 94.25 93 PRO A O 1
ATOM 750 N N . THR A 1 94 ? 23.458 -7.726 -16.160 1.00 92.50 94 THR A N 1
ATOM 751 C CA . THR A 1 94 ? 22.567 -7.236 -15.096 1.00 92.50 94 THR A CA 1
ATOM 752 C C . THR A 1 94 ? 23.239 -6.139 -14.260 1.00 92.50 94 THR A C 1
ATOM 754 O O . THR A 1 94 ? 24.454 -6.149 -14.057 1.00 92.50 94 THR A O 1
ATOM 757 N N . ASP A 1 95 ? 22.442 -5.171 -13.809 1.00 91.62 95 ASP A N 1
ATOM 758 C CA . ASP A 1 95 ? 22.828 -3.996 -13.018 1.00 91.62 95 ASP A CA 1
ATOM 759 C C . ASP A 1 95 ? 23.859 -3.076 -13.696 1.00 91.62 95 ASP A C 1
ATOM 761 O O . ASP A 1 95 ? 24.489 -2.229 -13.056 1.00 91.62 95 ASP A O 1
ATOM 765 N N . LYS A 1 96 ? 24.036 -3.202 -15.017 1.00 94.94 96 LYS A N 1
ATOM 766 C CA . LYS A 1 96 ? 24.871 -2.295 -15.813 1.00 94.94 96 LYS A CA 1
ATOM 767 C C . LYS A 1 96 ? 24.039 -1.248 -16.531 1.00 94.94 96 LYS A C 1
ATOM 769 O O . LYS A 1 96 ? 22.886 -1.472 -16.894 1.00 94.94 96 LYS A O 1
ATOM 774 N N . LYS A 1 97 ? 24.657 -0.085 -16.738 1.00 96.25 97 LYS A N 1
ATOM 775 C CA . LYS A 1 97 ? 24.085 1.017 -17.511 1.00 96.25 97 LYS A CA 1
ATOM 776 C C . LYS A 1 97 ? 23.810 0.555 -18.943 1.00 96.25 97 LYS A C 1
ATOM 778 O O . LYS A 1 97 ? 24.674 -0.058 -19.567 1.00 96.25 97 LYS A O 1
ATOM 783 N N . ILE A 1 98 ? 22.632 0.887 -19.457 1.00 96.50 98 ILE A N 1
ATOM 784 C CA . ILE A 1 98 ? 22.224 0.556 -20.823 1.00 96.50 98 ILE A CA 1
ATOM 785 C C . ILE A 1 98 ? 22.840 1.589 -21.795 1.00 96.50 98 ILE A C 1
ATOM 787 O O . ILE A 1 98 ? 22.745 2.795 -21.533 1.00 96.50 98 ILE A O 1
ATOM 791 N N . PRO A 1 99 ? 23.500 1.162 -22.894 1.00 96.06 99 PRO A N 1
ATOM 792 C CA . PRO A 1 99 ? 24.027 2.065 -23.922 1.00 96.06 99 PRO A CA 1
ATOM 793 C C . PRO A 1 99 ? 22.931 2.903 -24.589 1.00 96.06 99 PRO A C 1
ATOM 795 O O . PRO A 1 99 ? 21.783 2.469 -24.688 1.00 96.06 99 PRO A O 1
ATOM 798 N N . LYS A 1 100 ? 23.279 4.097 -25.087 1.00 94.44 100 LYS A N 1
ATOM 799 C CA . LYS A 1 100 ? 22.302 5.062 -25.630 1.00 94.44 100 LYS A CA 1
ATOM 800 C C . LYS A 1 100 ? 21.493 4.486 -26.793 1.00 94.44 100 LYS A C 1
ATOM 802 O O . LYS A 1 100 ? 20.292 4.713 -26.878 1.00 94.44 100 LYS A O 1
ATOM 807 N N . GLU A 1 101 ? 22.139 3.704 -27.642 1.00 93.62 101 GLU A N 1
ATOM 808 C CA . GLU A 1 101 ? 21.568 3.061 -28.824 1.00 93.62 101 GLU A CA 1
ATOM 809 C C . GLU A 1 101 ? 20.477 2.057 -28.423 1.00 93.62 101 GLU A C 1
ATOM 811 O O . GLU A 1 101 ? 19.419 1.976 -29.049 1.00 93.62 101 GLU A O 1
ATOM 816 N N . VAL A 1 102 ? 20.703 1.328 -27.326 1.00 96.44 102 VAL A N 1
ATOM 817 C CA . VAL A 1 102 ? 19.729 0.382 -26.772 1.00 96.44 102 VAL A CA 1
ATOM 818 C C . VAL A 1 102 ? 18.622 1.120 -26.015 1.00 96.44 102 VAL A C 1
ATOM 820 O O . VAL A 1 102 ? 17.456 0.750 -26.148 1.00 96.44 102 VAL A O 1
ATOM 823 N N . CYS A 1 103 ? 18.942 2.206 -25.301 1.00 95.25 103 CYS A N 1
ATOM 824 C CA . CYS A 1 103 ? 17.936 3.074 -24.681 1.00 95.25 103 CYS A CA 1
ATOM 825 C C . CYS A 1 103 ? 16.928 3.602 -25.711 1.00 95.25 103 CYS A C 1
ATOM 827 O O . CYS A 1 103 ? 15.729 3.552 -25.451 1.00 95.25 103 CYS A O 1
ATOM 829 N N . SER A 1 104 ? 17.377 4.043 -26.893 1.00 95.12 104 SER A N 1
ATOM 830 C CA . SER A 1 104 ? 16.470 4.502 -27.955 1.00 95.12 104 SER A CA 1
ATOM 831 C C . SER A 1 104 ? 15.476 3.417 -28.375 1.00 95.12 104 SER A C 1
ATOM 833 O O . SER A 1 104 ? 14.287 3.697 -28.490 1.00 95.12 104 SER A O 1
ATOM 835 N N . ARG A 1 105 ? 15.926 2.161 -28.514 1.00 96.69 105 ARG A N 1
ATOM 836 C CA . ARG A 1 105 ? 15.041 1.021 -28.823 1.00 96.69 105 ARG A CA 1
ATOM 837 C C . ARG A 1 105 ? 14.017 0.768 -27.716 1.00 96.69 105 ARG A C 1
ATOM 839 O O . ARG A 1 105 ? 12.859 0.491 -28.016 1.00 96.69 105 ARG A O 1
ATOM 846 N N . ILE A 1 106 ? 14.432 0.867 -26.450 1.00 96.62 106 ILE A N 1
ATOM 847 C CA . ILE A 1 106 ? 13.531 0.747 -25.293 1.00 96.62 106 ILE A CA 1
ATOM 848 C C . ILE A 1 106 ? 12.460 1.836 -25.349 1.00 96.62 106 ILE A C 1
ATOM 850 O O . ILE A 1 106 ? 11.277 1.524 -25.237 1.00 96.62 106 ILE A O 1
ATOM 854 N N . PHE A 1 107 ? 12.847 3.094 -25.570 1.00 96.88 107 PHE A N 1
ATOM 855 C CA . PHE A 1 107 ? 11.890 4.195 -25.641 1.00 96.88 107 PHE A CA 1
ATOM 856 C C . PHE A 1 107 ? 10.904 4.040 -26.799 1.00 96.88 107 PHE A C 1
ATOM 858 O O . PHE A 1 107 ? 9.716 4.225 -26.569 1.00 96.88 107 PHE A O 1
ATOM 865 N N . SER A 1 108 ? 11.340 3.603 -27.985 1.00 95.62 108 SER A N 1
ATOM 866 C CA . SER A 1 108 ? 10.419 3.323 -29.097 1.00 95.62 108 SER A CA 1
ATOM 867 C C . SER A 1 108 ? 9.386 2.243 -28.756 1.00 95.62 108 SER A C 1
ATOM 869 O O . SER A 1 108 ? 8.227 2.360 -29.143 1.00 95.62 108 SER A O 1
ATOM 871 N N . VAL A 1 109 ? 9.769 1.203 -28.003 1.00 95.69 109 VAL A N 1
ATOM 872 C CA . VAL A 1 109 ? 8.807 0.194 -27.523 1.00 95.69 109 VAL A CA 1
ATOM 873 C C . VAL A 1 109 ? 7.813 0.798 -26.536 1.00 95.69 109 VAL A C 1
ATOM 875 O O . VAL A 1 109 ? 6.627 0.494 -26.619 1.00 95.69 109 VAL A O 1
ATOM 878 N N . LEU A 1 110 ? 8.275 1.639 -25.608 1.00 95.88 110 LEU A N 1
ATOM 879 C CA . LEU A 1 110 ? 7.401 2.274 -24.620 1.00 95.88 110 LEU A CA 1
ATOM 880 C C . LEU A 1 110 ? 6.420 3.261 -25.271 1.00 95.88 110 LEU A C 1
ATOM 882 O O . LEU A 1 110 ? 5.242 3.216 -24.940 1.00 95.88 110 LEU A O 1
ATOM 886 N N . GLU A 1 111 ? 6.874 4.077 -26.229 1.00 95.19 111 GLU A N 1
ATOM 887 C CA . GLU A 1 111 ? 6.017 4.981 -27.020 1.00 95.19 111 GLU A CA 1
ATOM 888 C C . GLU A 1 111 ? 4.902 4.218 -27.744 1.00 95.19 111 GLU A C 1
ATOM 890 O O . GLU A 1 111 ? 3.747 4.637 -27.755 1.00 95.19 111 GLU A O 1
ATOM 895 N N . GLU A 1 112 ? 5.238 3.082 -28.357 1.00 93.88 112 GLU A N 1
ATOM 896 C CA . GLU A 1 112 ? 4.252 2.273 -29.069 1.00 93.88 112 GLU A CA 1
ATOM 897 C C . GLU A 1 112 ? 3.240 1.634 -28.106 1.00 93.88 112 GLU A C 1
ATOM 899 O O . GLU A 1 112 ? 2.045 1.575 -28.391 1.00 93.88 112 GLU A O 1
ATOM 904 N N . GLU A 1 113 ? 3.687 1.192 -26.931 1.00 93.38 113 GLU A N 1
ATOM 905 C CA . GLU A 1 113 ? 2.805 0.603 -25.920 1.00 93.38 113 GLU A CA 1
ATOM 906 C C . GLU A 1 113 ? 1.895 1.641 -25.238 1.00 93.38 113 GLU A C 1
ATOM 908 O O . GLU A 1 113 ? 0.785 1.273 -24.830 1.00 93.38 113 GLU A O 1
ATOM 913 N N . GLU A 1 114 ? 2.307 2.915 -25.164 1.00 91.50 114 GLU A N 1
ATOM 914 C CA . GLU A 1 114 ? 1.458 4.035 -24.719 1.00 91.50 114 GLU A CA 1
ATOM 915 C C . GLU A 1 114 ? 0.292 4.293 -25.682 1.00 91.50 114 GLU A C 1
ATOM 917 O O . GLU A 1 114 ? -0.831 4.528 -25.231 1.00 91.50 114 GLU A O 1
ATOM 922 N N . LYS A 1 115 ? 0.500 4.165 -27.003 1.00 89.25 115 LYS A N 1
ATOM 923 C CA . LYS A 1 115 ? -0.601 4.271 -27.987 1.00 89.25 115 LYS A CA 1
ATOM 924 C C . LYS A 1 115 ? -1.679 3.213 -27.754 1.00 89.25 115 LYS A C 1
ATOM 926 O O . LYS A 1 115 ? -2.858 3.456 -27.987 1.00 89.25 115 LYS A O 1
ATOM 931 N N . GLY A 1 116 ? -1.272 2.042 -27.267 1.00 80.69 116 GLY A N 1
ATOM 932 C CA . GLY A 1 116 ? -2.151 0.937 -26.890 1.00 80.69 116 GLY A CA 1
ATOM 933 C C . GLY A 1 116 ? -2.738 1.038 -25.474 1.00 80.69 116 GLY A C 1
ATOM 934 O O . GLY A 1 116 ? -3.175 0.020 -24.933 1.00 80.69 116 GLY A O 1
ATOM 935 N N . GLY A 1 117 ? -2.681 2.199 -24.812 1.00 82.19 117 GLY A N 1
ATOM 936 C CA . GLY A 1 117 ? -3.285 2.454 -23.496 1.00 82.19 117 GLY A CA 1
ATOM 937 C C . GLY A 1 117 ? -2.278 2.565 -22.344 1.00 82.19 117 GLY A C 1
ATOM 938 O O . GLY A 1 117 ? -1.082 2.711 -22.561 1.00 82.19 117 GLY A O 1
ATOM 939 N N . CYS A 1 118 ? -2.747 2.427 -21.100 1.00 80.38 118 CYS A N 1
ATOM 940 C CA . CYS A 1 118 ? -1.940 2.666 -19.895 1.00 80.38 118 CYS A CA 1
ATOM 941 C C . CYS A 1 118 ? -0.675 1.782 -19.821 1.00 80.38 118 CYS A C 1
ATOM 943 O O . CYS A 1 118 ? -0.727 0.585 -20.130 1.00 80.38 118 CYS A O 1
ATOM 945 N N . VAL A 1 119 ? 0.453 2.378 -19.422 1.00 91.94 119 VAL A N 1
ATOM 946 C CA . VAL A 1 119 ? 1.747 1.721 -19.181 1.00 91.94 119 VAL A CA 1
ATOM 947 C C . VAL A 1 119 ? 2.129 1.941 -17.716 1.00 91.94 119 VAL A C 1
ATOM 949 O O . VAL A 1 119 ? 2.173 3.073 -17.241 1.00 91.94 119 VAL A O 1
ATOM 952 N N . ASP A 1 120 ? 2.418 0.862 -16.987 1.00 93.50 120 ASP A N 1
ATOM 953 C CA . ASP A 1 120 ? 2.799 0.931 -15.571 1.00 93.50 120 ASP A CA 1
ATOM 954 C C . ASP A 1 120 ? 4.284 1.306 -15.407 1.00 93.50 120 ASP A C 1
ATOM 956 O O . ASP A 1 120 ? 5.149 0.460 -15.148 1.00 93.50 120 ASP A O 1
ATOM 960 N N . TYR A 1 121 ? 4.586 2.597 -15.563 1.00 93.56 121 TYR A N 1
ATOM 961 C CA . TYR A 1 121 ? 5.942 3.131 -15.420 1.00 93.56 121 TYR A CA 1
ATOM 962 C C . TYR A 1 121 ? 6.539 2.909 -14.029 1.00 93.56 121 TYR A C 1
ATOM 964 O O . TYR A 1 121 ? 7.751 2.712 -13.916 1.00 93.56 121 TYR A O 1
ATOM 972 N N . VAL A 1 122 ? 5.717 2.838 -12.980 1.00 91.56 122 VAL A N 1
ATOM 973 C CA . VAL A 1 122 ? 6.179 2.556 -11.614 1.00 91.56 122 VAL A CA 1
ATOM 974 C C . VAL A 1 122 ? 6.748 1.138 -11.529 1.00 91.56 122 VAL A C 1
ATOM 976 O O . VAL A 1 122 ? 7.842 0.935 -10.998 1.00 91.56 122 VAL A O 1
ATOM 979 N N . THR A 1 123 ? 6.057 0.146 -12.100 1.00 93.31 123 THR A N 1
ATOM 980 C CA . THR A 1 123 ? 6.586 -1.224 -12.168 1.00 93.31 123 THR A CA 1
ATOM 981 C C . THR A 1 123 ? 7.814 -1.297 -13.072 1.00 93.31 123 THR A C 1
ATOM 983 O O . THR A 1 123 ? 8.836 -1.855 -12.662 1.00 93.31 123 THR A O 1
ATOM 986 N N . LEU A 1 124 ? 7.761 -0.703 -14.269 1.00 94.88 124 LEU A N 1
ATOM 987 C CA . LEU A 1 124 ? 8.876 -0.732 -15.225 1.00 94.88 124 LEU A CA 1
ATOM 988 C C . LEU A 1 124 ? 10.134 -0.044 -14.693 1.00 94.88 124 LEU A C 1
ATOM 990 O O . LEU A 1 124 ? 11.243 -0.486 -14.987 1.00 94.88 124 LEU A O 1
ATOM 994 N N . SER A 1 125 ? 9.979 0.974 -13.849 1.00 94.12 125 SER A N 1
ATOM 995 C CA . SER A 1 125 ? 11.093 1.647 -13.183 1.00 94.12 125 SER A CA 1
ATOM 996 C C . SER A 1 125 ? 11.948 0.684 -12.369 1.00 94.12 125 SER A C 1
ATOM 998 O O . SER A 1 125 ? 13.167 0.765 -12.428 1.00 94.12 125 SER A O 1
ATOM 1000 N N . SER A 1 126 ? 11.347 -0.300 -11.693 1.00 90.94 126 SER A N 1
ATOM 1001 C CA . SER A 1 126 ? 12.116 -1.323 -10.963 1.00 90.94 126 SER A CA 1
ATOM 1002 C C . SER A 1 126 ? 12.986 -2.207 -11.868 1.00 90.94 126 SER A C 1
ATOM 1004 O O . SER A 1 126 ? 13.917 -2.846 -11.389 1.00 90.94 126 SER A O 1
ATOM 1006 N N . SER A 1 127 ? 12.672 -2.251 -13.166 1.00 92.94 127 SER A N 1
ATOM 1007 C CA . SER A 1 127 ? 13.392 -3.021 -14.182 1.00 92.94 127 SER A CA 1
ATOM 1008 C C . SER A 1 127 ? 14.370 -2.185 -15.011 1.00 92.94 127 SER A C 1
ATOM 1010 O O . SER A 1 127 ? 15.238 -2.754 -15.669 1.00 92.94 127 SER A O 1
ATOM 1012 N N . LEU A 1 128 ? 14.233 -0.857 -15.002 1.00 94.06 128 LEU A N 1
ATOM 1013 C CA . LEU A 1 128 ? 14.983 0.045 -15.878 1.00 94.06 128 LEU A CA 1
ATOM 1014 C C . LEU A 1 128 ? 15.772 1.125 -15.129 1.00 94.06 128 LEU A C 1
ATOM 1016 O O . LEU A 1 128 ? 16.654 1.731 -15.726 1.00 94.06 128 LEU A O 1
ATOM 1020 N N . LEU A 1 129 ? 15.494 1.379 -13.850 1.00 92.38 129 LEU A N 1
ATOM 1021 C CA . LEU A 1 129 ? 16.133 2.417 -13.039 1.00 92.38 129 LEU A CA 1
ATOM 1022 C C . LEU A 1 129 ? 16.813 1.818 -11.804 1.00 92.38 129 LEU A C 1
ATOM 1024 O O . LEU A 1 129 ? 16.402 0.790 -11.271 1.00 92.38 129 LEU A O 1
ATOM 1028 N N . PHE A 1 130 ? 17.855 2.500 -11.324 1.00 81.69 130 PHE A N 1
ATOM 1029 C CA . PHE A 1 130 ? 18.602 2.094 -10.135 1.00 81.69 130 PHE A CA 1
ATOM 1030 C C . PHE A 1 130 ? 18.096 2.797 -8.865 1.00 81.69 130 PHE A C 1
ATOM 1032 O O . PHE A 1 130 ? 17.778 3.986 -8.888 1.00 81.69 130 PHE A O 1
ATOM 1039 N N . SER A 1 131 ? 18.107 2.064 -7.745 1.00 65.62 131 SER A N 1
ATOM 1040 C CA . SER A 1 131 ? 17.958 2.543 -6.359 1.00 65.62 131 SER A CA 1
ATOM 1041 C C . SER A 1 131 ? 16.812 3.529 -6.092 1.00 65.62 131 SER A C 1
ATOM 1043 O O . SER A 1 131 ? 17.027 4.739 -6.040 1.00 65.62 131 SER A O 1
ATOM 1045 N N . MET A 1 132 ? 15.613 3.004 -5.812 1.00 66.62 132 MET A N 1
ATOM 1046 C CA . MET A 1 132 ? 14.431 3.756 -5.339 1.00 66.62 132 MET A CA 1
ATOM 1047 C C . MET A 1 132 ? 13.949 4.898 -6.249 1.00 66.62 132 MET A C 1
ATOM 1049 O O . MET A 1 132 ? 12.974 5.564 -5.915 1.00 66.62 132 MET A O 1
ATOM 1053 N N . LYS A 1 133 ? 14.568 5.095 -7.415 1.00 81.12 133 LYS A N 1
ATOM 1054 C CA . LYS A 1 133 ? 14.075 5.999 -8.449 1.00 81.12 133 LYS A CA 1
ATOM 1055 C C . LYS A 1 133 ? 12.942 5.337 -9.209 1.00 81.12 133 LYS A C 1
ATOM 1057 O O . LYS A 1 133 ? 13.014 4.158 -9.556 1.00 81.12 133 LYS A O 1
ATOM 1062 N N . TYR A 1 134 ? 11.916 6.118 -9.490 1.00 85.50 134 TYR A N 1
ATOM 1063 C CA . TYR A 1 134 ? 10.818 5.707 -10.335 1.00 85.50 134 TYR A CA 1
ATOM 1064 C C . TYR A 1 134 ? 10.321 6.891 -11.139 1.00 85.50 134 TYR A C 1
ATOM 1066 O O . TYR A 1 134 ? 10.433 8.039 -10.721 1.00 85.50 134 TYR A O 1
ATOM 1074 N N . ALA A 1 135 ? 9.836 6.564 -12.323 1.00 89.88 135 ALA A N 1
ATOM 1075 C CA . ALA A 1 135 ? 9.150 7.453 -13.225 1.00 89.88 135 ALA A CA 1
ATOM 1076 C C . ALA A 1 135 ? 7.667 7.081 -13.217 1.00 89.88 135 ALA A C 1
ATOM 1078 O O . ALA A 1 135 ? 7.305 5.903 -13.133 1.00 89.88 135 ALA A O 1
ATOM 1079 N N . THR A 1 136 ? 6.822 8.094 -13.318 1.00 89.38 136 THR A N 1
ATOM 1080 C CA . THR A 1 136 ? 5.367 7.963 -13.452 1.00 89.38 136 THR A CA 1
ATOM 1081 C C . THR A 1 136 ? 4.907 8.067 -14.905 1.00 89.38 136 THR A C 1
ATOM 1083 O O . THR A 1 136 ? 3.779 7.700 -15.220 1.00 89.38 136 THR A O 1
ATOM 1086 N N . GLY A 1 137 ? 5.803 8.477 -15.805 1.00 92.81 137 GLY A N 1
ATOM 1087 C CA . GLY A 1 137 ? 5.540 8.592 -17.234 1.00 92.81 137 GLY A CA 1
ATOM 1088 C C . GLY A 1 137 ? 6.803 8.479 -18.082 1.00 92.81 137 GLY A C 1
ATOM 1089 O O . GLY A 1 137 ? 7.933 8.450 -17.577 1.00 92.81 137 GLY A O 1
ATOM 1090 N N . LEU A 1 138 ? 6.608 8.447 -19.399 1.00 93.25 138 LEU A N 1
ATOM 1091 C CA . LEU A 1 138 ? 7.691 8.309 -20.365 1.00 93.25 138 LEU A CA 1
ATOM 1092 C C . LEU A 1 138 ? 8.711 9.452 -20.299 1.00 93.25 138 LEU A C 1
ATOM 1094 O O . LEU A 1 138 ? 9.915 9.207 -20.369 1.00 93.25 138 LEU A O 1
ATOM 1098 N N . ASP A 1 139 ? 8.254 10.689 -20.114 1.00 92.62 139 ASP A N 1
ATOM 1099 C CA . ASP A 1 139 ? 9.127 11.867 -20.069 1.00 92.62 139 ASP A CA 1
ATOM 1100 C C . ASP A 1 139 ? 10.096 11.844 -18.882 1.00 92.62 139 ASP A C 1
ATOM 1102 O O . ASP A 1 139 ? 11.274 12.180 -19.018 1.00 92.62 139 ASP A O 1
ATOM 1106 N N . GLU A 1 140 ? 9.629 11.410 -17.711 1.00 92.69 140 GLU A N 1
ATOM 1107 C CA . GLU A 1 140 ? 10.480 11.217 -16.532 1.00 92.69 140 GLU A CA 1
ATOM 1108 C C . GLU A 1 140 ? 11.477 10.071 -16.744 1.00 92.69 140 GLU A C 1
ATOM 1110 O O . GLU A 1 140 ? 12.652 10.177 -16.372 1.00 92.69 140 GLU A O 1
ATOM 1115 N N . MET A 1 141 ? 11.037 8.999 -17.412 1.00 93.00 141 MET A N 1
ATOM 1116 C CA . MET A 1 141 ? 11.901 7.875 -17.769 1.00 93.00 141 MET A CA 1
ATOM 1117 C C . MET A 1 141 ? 13.027 8.318 -18.721 1.00 93.00 141 MET A C 1
ATOM 1119 O O . MET A 1 141 ? 14.172 7.910 -18.534 1.00 93.00 141 MET A O 1
ATOM 1123 N N . ARG A 1 142 ? 12.751 9.205 -19.691 1.00 93.12 142 ARG A N 1
ATOM 1124 C CA . ARG A 1 142 ? 13.760 9.746 -20.629 1.00 93.12 142 ARG A CA 1
ATOM 1125 C C . ARG A 1 142 ? 14.837 10.589 -19.967 1.00 93.12 142 ARG A C 1
ATOM 1127 O O . ARG A 1 142 ? 15.981 10.581 -20.411 1.00 93.12 142 ARG A O 1
ATOM 1134 N N . LYS A 1 143 ? 14.475 11.328 -18.919 1.00 92.25 143 LYS A N 1
ATOM 1135 C CA . LYS A 1 143 ? 15.419 12.152 -18.147 1.00 92.25 143 LYS A CA 1
ATOM 1136 C C . LYS A 1 143 ? 16.350 11.299 -17.281 1.00 92.25 143 LYS A C 1
ATOM 1138 O O . LYS A 1 143 ? 17.366 11.791 -16.793 1.00 92.25 143 LYS A O 1
ATOM 1143 N N . SER A 1 144 ? 16.009 10.028 -17.081 1.00 91.94 144 SER A N 1
ATOM 1144 C CA . SER A 1 144 ? 16.730 9.115 -16.208 1.00 91.94 144 SER A CA 1
ATOM 1145 C C . SER A 1 144 ? 17.787 8.301 -16.959 1.00 91.94 144 SER A C 1
ATOM 1147 O O . SER A 1 144 ? 17.679 8.016 -18.148 1.00 91.94 144 SER A O 1
ATOM 1149 N N . THR A 1 145 ? 18.837 7.888 -16.246 1.00 93.12 145 THR A N 1
ATOM 1150 C CA . THR A 1 145 ? 19.795 6.907 -16.777 1.00 93.12 145 THR A CA 1
ATOM 1151 C C . THR A 1 145 ? 19.228 5.502 -16.604 1.00 93.12 145 THR A C 1
ATOM 1153 O O . THR A 1 145 ? 18.924 5.118 -15.475 1.00 93.12 145 THR A O 1
ATOM 1156 N N . LEU A 1 146 ? 19.126 4.743 -17.700 1.00 95.75 146 LEU A N 1
ATOM 1157 C CA . LEU A 1 146 ? 18.617 3.374 -17.662 1.00 95.75 146 LEU A CA 1
ATOM 1158 C C . LEU A 1 146 ? 19.709 2.354 -17.304 1.00 95.75 146 LEU A C 1
ATOM 1160 O O . LEU A 1 146 ? 20.859 2.459 -17.744 1.00 95.75 146 LEU A O 1
ATOM 1164 N N . TYR A 1 147 ? 19.321 1.341 -16.539 1.00 95.94 147 TYR A N 1
ATOM 1165 C CA . TYR A 1 147 ? 20.134 0.205 -16.117 1.00 95.94 147 TYR A CA 1
ATOM 1166 C C . TYR A 1 147 ? 19.398 -1.097 -16.430 1.00 95.94 147 TYR A C 1
ATOM 1168 O O . TYR A 1 147 ? 18.170 -1.147 -16.383 1.00 95.94 147 TYR A O 1
ATOM 1176 N N . ASN A 1 148 ? 20.137 -2.163 -16.740 1.00 95.62 148 ASN A N 1
ATOM 1177 C CA . ASN A 1 148 ? 19.540 -3.477 -16.928 1.00 95.62 148 ASN A CA 1
ATOM 1178 C C . ASN A 1 148 ? 19.233 -4.126 -15.573 1.00 95.62 148 ASN A C 1
ATOM 1180 O O . ASN A 1 148 ? 19.991 -4.962 -15.085 1.00 95.62 148 ASN A O 1
ATOM 1184 N N . CYS A 1 149 ? 18.096 -3.762 -14.992 1.00 94.06 149 CYS A N 1
ATOM 1185 C CA . CYS A 1 149 ? 17.531 -4.423 -13.818 1.00 94.06 149 CYS A CA 1
ATOM 1186 C C . CYS A 1 149 ? 16.322 -5.295 -14.206 1.00 94.06 149 CYS A C 1
ATOM 1188 O O . CYS A 1 149 ? 15.478 -5.610 -13.366 1.00 94.06 149 CYS A O 1
ATOM 1190 N N . VAL A 1 150 ? 16.205 -5.671 -15.489 1.00 93.56 150 VAL A N 1
ATOM 1191 C CA . VAL A 1 150 ? 14.992 -6.288 -16.031 1.00 93.56 150 VAL A CA 1
ATOM 1192 C C . VAL A 1 150 ? 14.726 -7.624 -15.356 1.00 93.56 150 VAL A C 1
ATOM 1194 O O . VAL A 1 150 ? 15.524 -8.565 -15.401 1.00 93.56 150 VAL A O 1
ATOM 1197 N N . ARG A 1 151 ? 13.549 -7.722 -14.738 1.00 91.12 151 ARG A N 1
ATOM 1198 C CA . ARG A 1 151 ? 13.103 -8.939 -14.070 1.00 91.12 151 ARG A CA 1
ATOM 1199 C C . ARG A 1 151 ? 13.009 -10.097 -15.067 1.00 91.12 151 ARG A C 1
ATOM 1201 O O . ARG A 1 151 ? 12.328 -9.981 -16.083 1.00 91.12 151 ARG A O 1
ATOM 1208 N N . LYS A 1 152 ? 13.609 -11.247 -14.743 1.00 91.44 152 LYS A N 1
ATOM 1209 C CA . LYS A 1 152 ? 13.609 -12.451 -15.604 1.00 91.44 152 LYS A CA 1
ATOM 1210 C C . LYS A 1 152 ? 12.284 -13.223 -15.630 1.00 91.44 152 LYS A C 1
ATOM 1212 O O . LYS A 1 152 ? 12.026 -13.936 -16.589 1.00 91.44 152 LYS A O 1
ATOM 1217 N N . SER A 1 153 ? 11.461 -13.093 -14.591 1.00 93.06 153 SER A N 1
ATOM 1218 C CA . SER A 1 153 ? 10.157 -13.756 -14.474 1.00 93.06 153 SER A CA 1
ATOM 1219 C C . SER A 1 153 ? 9.003 -12.767 -14.559 1.00 93.06 153 SER A C 1
ATOM 1221 O O . SER A 1 153 ? 9.163 -11.588 -14.239 1.00 93.06 153 SER A O 1
ATOM 1223 N N . ASP A 1 154 ? 7.837 -13.258 -14.961 1.00 95.25 154 ASP A N 1
ATOM 1224 C CA . ASP A 1 154 ? 6.619 -12.459 -15.051 1.00 95.25 154 ASP A CA 1
ATOM 1225 C C . ASP A 1 154 ? 6.018 -12.188 -13.662 1.00 95.25 154 ASP A C 1
ATOM 1227 O O . ASP A 1 154 ? 6.217 -12.937 -12.695 1.00 95.25 154 ASP A O 1
ATOM 1231 N N . TYR A 1 155 ? 5.317 -11.064 -13.548 1.00 94.69 155 TYR A N 1
ATOM 1232 C CA . TYR A 1 155 ? 4.515 -10.726 -12.383 1.00 94.69 155 TYR A CA 1
ATOM 1233 C C . TYR A 1 155 ? 3.206 -11.513 -12.398 1.00 94.69 155 TYR A C 1
ATOM 1235 O O . TYR A 1 155 ? 2.663 -11.836 -13.449 1.00 94.69 155 TYR A O 1
ATOM 1243 N N . THR A 1 156 ? 2.676 -11.804 -11.211 1.00 93.75 156 THR A N 1
ATOM 1244 C CA . THR A 1 156 ? 1.372 -12.455 -11.058 1.00 93.75 156 THR A CA 1
ATOM 1245 C C . THR A 1 156 ? 0.630 -11.867 -9.868 1.00 93.75 156 THR A C 1
ATOM 1247 O O . THR A 1 156 ? 1.161 -11.810 -8.754 1.00 93.75 156 THR A O 1
ATOM 1250 N N . ALA A 1 157 ? -0.612 -11.457 -10.103 1.00 94.44 157 ALA A N 1
ATOM 1251 C CA . ALA A 1 157 ? -1.518 -10.908 -9.096 1.00 94.44 157 ALA A CA 1
ATOM 1252 C C . ALA A 1 157 ? -2.790 -11.763 -8.925 1.00 94.44 157 ALA A C 1
ATOM 1254 O O . ALA A 1 157 ? -3.780 -11.301 -8.362 1.00 94.44 157 ALA A O 1
ATOM 1255 N N . VAL A 1 158 ? -2.767 -13.007 -9.419 1.00 93.88 158 VAL A N 1
ATOM 1256 C CA . VAL A 1 158 ? -3.912 -13.923 -9.379 1.00 93.88 158 VAL A CA 1
ATOM 1257 C C . VAL A 1 158 ? -4.374 -14.128 -7.938 1.00 93.88 158 VAL A C 1
ATOM 1259 O O . VAL A 1 158 ? -3.626 -14.610 -7.088 1.00 93.88 158 VAL A O 1
ATOM 1262 N N . GLY A 1 159 ? -5.629 -13.770 -7.680 1.00 93.12 159 GLY A N 1
ATOM 1263 C CA . GLY A 1 159 ? -6.282 -13.934 -6.389 1.00 93.12 159 GLY A CA 1
ATOM 1264 C C . GLY A 1 159 ? -5.812 -12.988 -5.279 1.00 93.12 159 GLY A C 1
ATOM 1265 O O . GLY A 1 159 ? -6.098 -13.235 -4.104 1.00 93.12 159 GLY A O 1
ATOM 1266 N N . TYR A 1 160 ? -5.060 -11.931 -5.615 1.00 96.12 160 TYR A N 1
ATOM 1267 C CA . TYR A 1 160 ? -4.476 -11.028 -4.620 1.00 96.12 160 TYR A CA 1
ATOM 1268 C C . TYR A 1 160 ? -5.529 -10.187 -3.878 1.00 96.12 160 TYR A C 1
ATOM 1270 O O . TYR A 1 160 ? -5.444 -10.073 -2.664 1.00 96.12 160 TYR A O 1
ATOM 1278 N N . LEU A 1 161 ? -6.557 -9.656 -4.542 1.00 95.75 161 LEU A N 1
ATOM 1279 C CA . LEU A 1 161 ? -7.616 -8.867 -3.880 1.00 95.75 161 LEU A CA 1
ATOM 1280 C C . LEU A 1 161 ? -8.960 -9.614 -3.788 1.00 95.75 161 LEU A C 1
ATOM 1282 O O . LEU A 1 161 ? -10.005 -9.005 -3.582 1.00 95.75 161 LEU A O 1
ATOM 1286 N N . ASP A 1 162 ? -8.951 -10.945 -3.915 1.00 95.31 162 ASP A N 1
ATOM 1287 C CA . ASP A 1 162 ? -10.179 -11.747 -3.874 1.00 95.31 162 ASP A CA 1
ATOM 1288 C C . ASP A 1 162 ? -10.924 -11.593 -2.543 1.00 95.31 162 ASP A C 1
ATOM 1290 O O . ASP A 1 162 ? -10.403 -11.932 -1.474 1.00 95.31 162 ASP A O 1
ATOM 1294 N N . GLY A 1 163 ? -12.185 -11.163 -2.628 1.00 95.00 163 GLY A N 1
ATOM 1295 C CA . GLY A 1 163 ? -13.067 -10.971 -1.477 1.00 95.00 163 GLY A CA 1
ATOM 1296 C C . GLY A 1 163 ? -12.811 -9.683 -0.690 1.00 95.00 163 GLY A C 1
ATOM 1297 O O . GLY A 1 163 ? -13.409 -9.509 0.371 1.00 95.00 163 GLY A O 1
ATOM 1298 N N . VAL A 1 164 ? -11.933 -8.809 -1.181 1.00 97.44 164 VAL A N 1
ATOM 1299 C CA . VAL A 1 164 ? -11.731 -7.458 -0.655 1.00 97.44 164 VAL A CA 1
ATOM 1300 C C . VAL A 1 164 ? -12.625 -6.492 -1.438 1.00 97.44 164 VAL A C 1
ATOM 1302 O O . VAL A 1 164 ? -12.658 -6.528 -2.666 1.00 97.44 164 VAL A O 1
ATOM 1305 N N . GLU A 1 165 ? -13.371 -5.641 -0.737 1.00 98.06 165 GLU A N 1
ATOM 1306 C CA . GLU A 1 165 ? -14.212 -4.609 -1.348 1.00 98.06 165 GLU A CA 1
ATOM 1307 C C . GLU A 1 165 ? -13.373 -3.365 -1.637 1.00 98.06 165 GLU A C 1
ATOM 1309 O O . GLU A 1 165 ? -12.916 -2.703 -0.709 1.00 98.06 165 GLU A O 1
ATOM 1314 N N . THR A 1 166 ? -13.174 -3.028 -2.909 1.00 97.69 166 THR A N 1
ATOM 1315 C CA . THR A 1 166 ? -12.409 -1.835 -3.290 1.00 97.69 166 THR A CA 1
ATOM 1316 C C . THR A 1 166 ? -13.303 -0.599 -3.342 1.00 97.69 166 THR A C 1
ATOM 1318 O O . THR A 1 166 ? -14.355 -0.605 -3.983 1.00 97.69 166 THR A O 1
ATOM 1321 N N . VAL A 1 167 ? -12.849 0.484 -2.718 1.00 97.69 167 VAL A N 1
ATOM 1322 C CA . VAL A 1 167 ? -13.421 1.830 -2.835 1.00 97.69 167 VAL A CA 1
ATOM 1323 C C . VAL A 1 167 ? -12.322 2.820 -3.214 1.00 97.69 167 VAL A C 1
ATOM 1325 O O . VAL A 1 167 ? -11.143 2.523 -3.064 1.00 97.69 167 VAL A O 1
ATOM 1328 N N . CYS A 1 168 ? -12.700 3.995 -3.704 1.00 96.00 168 CYS A N 1
ATOM 1329 C CA . CYS A 1 168 ? -11.780 5.106 -3.941 1.00 96.00 168 CYS A CA 1
ATOM 1330 C C . CYS A 1 168 ? -12.422 6.367 -3.361 1.00 96.00 168 CYS A C 1
ATOM 1332 O O . CYS A 1 168 ? -13.335 6.937 -3.960 1.00 96.00 168 CYS A O 1
ATOM 1334 N N . SER A 1 169 ? -12.006 6.758 -2.158 1.00 94.06 169 SER A N 1
ATOM 1335 C CA . SER A 1 169 ? -12.557 7.901 -1.429 1.00 94.06 169 SER A CA 1
ATOM 1336 C C . SER A 1 169 ? -11.480 8.603 -0.606 1.00 94.06 169 SER A C 1
ATOM 1338 O O . SER A 1 169 ? -10.444 8.019 -0.287 1.00 94.06 169 SER A O 1
ATOM 1340 N N . ASP A 1 170 ? -11.731 9.855 -0.231 1.00 92.75 170 ASP A N 1
ATOM 1341 C CA . ASP A 1 170 ? -10.914 10.512 0.784 1.00 92.75 170 ASP A CA 1
ATOM 1342 C C . ASP A 1 170 ? -11.045 9.762 2.120 1.00 92.75 170 ASP A C 1
ATOM 1344 O O . ASP A 1 170 ? -12.141 9.347 2.515 1.00 92.75 170 ASP A O 1
ATOM 1348 N N . TYR A 1 171 ? -9.924 9.586 2.822 1.00 94.69 171 TYR A N 1
ATOM 1349 C CA . TYR A 1 171 ? -9.889 8.797 4.052 1.00 94.69 171 TYR A CA 1
ATOM 1350 C C . TYR A 1 171 ? -10.840 9.348 5.124 1.00 94.69 171 TYR A C 1
ATOM 1352 O O . TYR A 1 171 ? -11.395 8.573 5.901 1.00 94.69 171 TYR A O 1
ATOM 1360 N N . SER A 1 172 ? -11.040 10.671 5.175 1.00 94.06 172 SER A N 1
ATOM 1361 C CA . SER A 1 172 ? -11.899 11.311 6.169 1.00 94.06 172 SER A CA 1
ATOM 1362 C C . SER A 1 172 ? -13.371 11.011 5.902 1.00 94.06 172 SER A C 1
ATOM 1364 O O . SER A 1 172 ? -14.097 10.668 6.831 1.00 94.06 172 SER A O 1
ATOM 1366 N N . LEU A 1 173 ? -13.800 11.029 4.636 1.00 95.69 173 LEU A N 1
ATOM 1367 C CA . LEU A 1 173 ? -15.164 10.662 4.244 1.00 95.69 173 LEU A CA 1
ATOM 1368 C C . LEU A 1 173 ? -15.443 9.188 4.538 1.00 95.69 173 LEU A C 1
ATOM 1370 O O . LEU A 1 173 ? -16.495 8.844 5.080 1.00 95.69 173 LEU A O 1
ATOM 1374 N N . LEU A 1 174 ? -14.475 8.324 4.225 1.00 96.38 174 LEU A N 1
ATOM 1375 C CA . LEU A 1 174 ? -14.580 6.901 4.515 1.00 96.38 174 LEU A CA 1
ATOM 1376 C C . LEU A 1 174 ? -14.618 6.641 6.028 1.00 96.38 174 LEU A C 1
ATOM 1378 O O . LEU A 1 174 ? -15.419 5.839 6.498 1.00 96.38 174 LEU A O 1
ATOM 1382 N N . PHE A 1 175 ? -13.807 7.348 6.814 1.00 96.81 175 PHE A N 1
ATOM 1383 C CA . PHE A 1 175 ? -13.858 7.263 8.271 1.00 96.81 175 PHE A CA 1
ATOM 1384 C C . PHE A 1 175 ? -15.224 7.697 8.821 1.00 96.81 175 PHE A C 1
ATOM 1386 O O . PHE A 1 175 ? -15.831 6.961 9.598 1.00 96.81 175 PHE A O 1
ATOM 1393 N N . GLU A 1 176 ? -15.745 8.845 8.383 1.00 96.19 176 GLU A N 1
ATOM 1394 C CA . GLU A 1 176 ? -17.047 9.368 8.811 1.00 96.19 176 GLU A CA 1
ATOM 1395 C C . GLU A 1 176 ? -18.198 8.393 8.533 1.00 96.19 176 GLU A C 1
ATOM 1397 O O . GLU A 1 176 ? -19.107 8.260 9.355 1.00 96.19 176 GLU A O 1
ATOM 1402 N N . GLN A 1 177 ? -18.130 7.656 7.422 1.00 96.31 177 GLN A N 1
ATOM 1403 C CA . GLN A 1 177 ? -19.116 6.637 7.070 1.00 96.31 177 GLN A CA 1
ATOM 1404 C C . GLN A 1 177 ? -19.157 5.467 8.070 1.00 96.31 177 GLN A C 1
ATOM 1406 O O . GLN A 1 177 ? -20.233 4.929 8.332 1.00 96.31 177 GLN A O 1
ATOM 1411 N N . TYR A 1 178 ? -18.009 5.064 8.623 1.00 95.50 178 TYR A N 1
ATOM 1412 C CA . TYR A 1 178 ? -17.892 3.838 9.423 1.00 95.50 178 TYR A CA 1
ATOM 1413 C C . TYR A 1 178 ? -17.663 4.073 10.925 1.00 95.50 178 TYR A C 1
ATOM 1415 O O . TYR A 1 178 ? -17.863 3.148 11.711 1.00 95.50 178 TYR A O 1
ATOM 1423 N N . LYS A 1 179 ? -17.287 5.282 11.366 1.00 93.25 179 LYS A N 1
ATOM 1424 C CA . LYS A 1 179 ? -16.862 5.553 12.758 1.00 93.25 179 LYS A CA 1
ATOM 1425 C C . LYS A 1 179 ? -17.894 5.207 13.838 1.00 93.25 179 LYS A C 1
ATOM 1427 O O . LYS A 1 179 ? -17.514 4.891 14.959 1.00 93.25 179 LYS A O 1
ATOM 1432 N N . ASN A 1 180 ? -19.185 5.263 13.508 1.00 90.81 180 ASN A N 1
ATOM 1433 C CA . ASN A 1 180 ? -20.283 5.004 14.448 1.00 90.81 180 ASN A CA 1
ATOM 1434 C C . ASN A 1 180 ? -20.806 3.560 14.378 1.00 90.81 180 ASN A C 1
ATOM 1436 O O . ASN A 1 180 ? -21.746 3.208 15.091 1.00 90.81 180 ASN A O 1
ATOM 1440 N N . GLN A 1 181 ? -20.243 2.724 13.503 1.00 90.94 181 GLN A N 1
ATOM 1441 C CA . GLN A 1 181 ? -20.672 1.342 13.351 1.00 90.94 181 GLN A CA 1
ATOM 1442 C C . GLN A 1 181 ? -19.940 0.444 14.369 1.00 90.94 181 GLN A C 1
ATOM 1444 O O . GLN A 1 181 ? -18.710 0.478 14.455 1.00 90.94 181 GLN A O 1
ATOM 1449 N N . PRO A 1 182 ? -20.662 -0.397 15.134 1.00 89.38 182 PRO A N 1
ATOM 1450 C CA . PRO A 1 182 ? -20.033 -1.314 16.077 1.00 89.38 182 PRO A CA 1
ATOM 1451 C C . PRO A 1 182 ? -19.215 -2.384 15.343 1.00 89.38 182 PRO A C 1
ATOM 1453 O O . PRO A 1 182 ? -19.597 -2.848 14.268 1.00 89.38 182 PRO A O 1
ATOM 1456 N N . GLY A 1 183 ? -18.100 -2.803 15.947 1.00 91.56 183 GLY A N 1
ATOM 1457 C CA . GLY A 1 183 ? -17.241 -3.857 15.395 1.00 91.56 183 GLY A CA 1
ATOM 1458 C C . GLY A 1 183 ? -16.386 -3.427 14.197 1.00 91.56 183 GLY A C 1
ATOM 1459 O O . GLY A 1 183 ? -15.865 -4.287 13.490 1.00 91.56 183 GLY A O 1
ATOM 1460 N N . VAL A 1 184 ? -16.234 -2.123 13.949 1.00 96.31 184 VAL A N 1
ATOM 1461 C CA . VAL A 1 184 ? -15.317 -1.605 12.925 1.00 96.31 184 VAL A CA 1
ATOM 1462 C C . VAL A 1 184 ? -13.896 -1.495 13.468 1.00 96.31 184 VAL A C 1
ATOM 1464 O O . VAL A 1 184 ? -13.680 -1.032 14.587 1.00 96.31 184 VAL A O 1
ATOM 1467 N N . VAL A 1 185 ? -12.927 -1.893 12.644 1.00 97.62 185 VAL A N 1
ATOM 1468 C CA . VAL A 1 185 ? -11.492 -1.762 12.903 1.00 97.62 185 VAL A CA 1
ATOM 1469 C C . VAL A 1 185 ? -10.842 -1.006 11.748 1.00 97.62 185 VAL A C 1
ATOM 1471 O O . VAL A 1 185 ? -10.930 -1.437 10.599 1.00 97.62 185 VAL A O 1
ATOM 1474 N N . PHE A 1 186 ? -10.163 0.100 12.044 1.00 98.12 186 PHE A N 1
ATOM 1475 C CA . PHE A 1 186 ? -9.507 0.924 11.026 1.00 98.12 186 PHE A CA 1
ATOM 1476 C C . PHE A 1 186 ? -8.039 0.540 10.838 1.00 98.12 186 PHE A C 1
ATOM 1478 O O . PHE A 1 186 ? -7.305 0.431 11.819 1.00 98.12 186 PHE A O 1
ATOM 1485 N N . PHE A 1 187 ? -7.580 0.384 9.595 1.00 97.88 187 PHE A N 1
ATOM 1486 C CA . PHE A 1 187 ? -6.149 0.395 9.283 1.00 97.88 187 PHE A CA 1
ATOM 1487 C C . PHE A 1 187 ? -5.746 1.814 8.895 1.00 97.88 187 PHE A C 1
ATOM 1489 O O . PHE A 1 187 ? -6.304 2.415 7.976 1.00 97.88 187 PHE A O 1
ATOM 1496 N N . VAL A 1 188 ? -4.796 2.357 9.647 1.00 96.00 188 VAL A N 1
ATOM 1497 C CA . VAL A 1 188 ? -4.376 3.753 9.599 1.00 96.00 188 VAL A CA 1
ATOM 1498 C C . VAL A 1 188 ? -2.881 3.776 9.290 1.00 96.00 188 VAL A C 1
ATOM 1500 O O . VAL A 1 188 ? -2.045 3.696 10.189 1.00 96.00 188 VAL A O 1
ATOM 1503 N N . ASP A 1 189 ? -2.545 3.834 8.003 1.00 92.19 189 ASP A N 1
ATOM 1504 C CA . ASP A 1 189 ? -1.168 3.864 7.493 1.00 92.19 189 ASP A CA 1
ATOM 1505 C C . ASP A 1 189 ? -0.909 5.133 6.656 1.00 92.19 189 ASP A C 1
ATOM 1507 O O . ASP A 1 189 ? -0.746 5.058 5.437 1.00 92.19 189 ASP A O 1
ATOM 1511 N N . PRO A 1 190 ? -0.947 6.329 7.276 1.00 89.06 190 PRO A N 1
ATOM 1512 C CA . PRO A 1 190 ? -0.805 7.583 6.552 1.00 89.06 190 PRO A CA 1
ATOM 1513 C C . PRO A 1 190 ? 0.627 7.758 6.019 1.00 89.06 190 PRO A C 1
ATOM 1515 O O . PRO A 1 190 ? 1.585 7.237 6.603 1.00 89.06 190 PRO A O 1
ATOM 1518 N N . PRO A 1 191 ? 0.824 8.564 4.964 1.00 80.31 191 PRO A N 1
ATOM 1519 C CA . PRO A 1 191 ? 2.165 8.947 4.540 1.00 80.31 191 PRO A CA 1
ATOM 1520 C C . PRO A 1 191 ? 2.888 9.700 5.670 1.00 80.31 191 PRO A C 1
ATOM 1522 O O . PRO A 1 191 ? 2.326 10.573 6.334 1.00 80.31 191 PRO A O 1
ATOM 1525 N N . TYR A 1 192 ? 4.148 9.334 5.918 1.00 71.25 192 TYR A N 1
ATOM 1526 C CA . TYR A 1 192 ? 4.903 9.835 7.066 1.00 71.25 192 TYR A CA 1
ATOM 1527 C C . TYR A 1 192 ? 5.354 11.287 6.887 1.00 71.25 192 TYR A C 1
ATOM 1529 O O . TYR A 1 192 ? 5.897 11.667 5.844 1.00 71.25 192 TYR A O 1
ATOM 1537 N N . LEU A 1 193 ? 5.209 12.062 7.967 1.00 61.19 193 LEU A N 1
ATOM 1538 C CA . LEU A 1 193 ? 5.724 13.422 8.095 1.00 61.19 193 LEU A CA 1
ATOM 1539 C C . LEU A 1 193 ? 7.230 13.443 7.770 1.00 61.19 193 LEU A C 1
ATOM 1541 O O . LEU A 1 193 ? 8.000 12.656 8.322 1.00 61.19 193 LEU A O 1
ATOM 1545 N N . SER A 1 194 ? 7.644 14.330 6.864 1.00 50.06 194 SER A N 1
ATOM 1546 C CA . SER A 1 194 ? 9.055 14.558 6.495 1.00 50.06 194 SER A CA 1
ATOM 1547 C C . SER A 1 194 ? 9.761 13.438 5.716 1.00 50.06 194 SER A C 1
ATOM 1549 O O . SER A 1 194 ? 10.989 13.432 5.636 1.00 50.06 194 SER A O 1
ATOM 1551 N N . THR A 1 195 ? 9.031 12.508 5.097 1.00 47.50 195 THR A N 1
ATOM 1552 C CA . THR A 1 195 ? 9.626 11.687 4.028 1.00 47.50 195 THR A CA 1
ATOM 1553 C C . THR A 1 195 ? 9.614 12.481 2.723 1.00 47.50 195 THR A C 1
ATOM 1555 O O . THR A 1 195 ? 8.615 13.132 2.426 1.00 47.50 195 THR A O 1
ATOM 1558 N N . GLU A 1 196 ? 10.718 12.485 1.963 1.00 42.50 196 GLU A N 1
ATOM 1559 C CA . GLU A 1 196 ? 10.744 13.019 0.592 1.00 42.50 196 GLU A CA 1
ATOM 1560 C C . GLU A 1 196 ? 9.679 12.279 -0.228 1.00 42.50 196 GLU A C 1
ATOM 1562 O O . GLU A 1 196 ? 9.879 11.168 -0.723 1.00 42.50 196 GLU A O 1
ATOM 1567 N N . VAL A 1 197 ? 8.491 12.869 -0.297 1.00 44.88 197 VAL A N 1
ATOM 1568 C CA . VAL A 1 197 ? 7.333 12.329 -0.996 1.00 44.88 197 VAL A CA 1
ATOM 1569 C C . VAL A 1 197 ? 7.499 12.635 -2.474 1.00 44.88 197 VAL A C 1
ATOM 1571 O O . VAL A 1 197 ? 6.909 13.561 -3.011 1.00 44.88 197 VAL A O 1
ATOM 1574 N N . GLY A 1 198 ? 8.345 11.845 -3.134 1.00 44.25 198 GLY A N 1
ATOM 1575 C CA . GLY A 1 198 ? 8.621 11.990 -4.561 1.00 44.25 198 GLY A CA 1
ATOM 1576 C C . GLY A 1 198 ? 7.409 11.797 -5.481 1.00 44.25 198 GLY A C 1
ATOM 1577 O O . GLY A 1 198 ? 7.533 12.144 -6.646 1.00 44.25 198 GLY A O 1
ATOM 1578 N N . VAL A 1 199 ? 6.264 11.270 -5.003 1.00 42.22 199 VAL A N 1
ATOM 1579 C CA . VAL A 1 199 ? 5.068 10.997 -5.846 1.00 42.22 199 VAL A CA 1
ATOM 1580 C C . VAL A 1 199 ? 3.708 11.258 -5.197 1.00 42.22 199 VAL A C 1
ATOM 1582 O O . VAL A 1 199 ? 2.690 11.153 -5.875 1.00 42.22 199 VAL A O 1
ATOM 1585 N N . TYR A 1 200 ? 3.627 11.701 -3.941 1.00 42.59 200 TYR A N 1
ATOM 1586 C CA . TYR A 1 200 ? 2.328 12.184 -3.466 1.00 42.59 200 TYR A CA 1
ATOM 1587 C C . TYR A 1 200 ? 2.117 13.602 -3.997 1.00 42.59 200 TYR A C 1
ATOM 1589 O O . TYR A 1 200 ? 2.842 14.523 -3.632 1.00 42.59 200 TYR A O 1
ATOM 1597 N N . SER A 1 201 ? 1.093 13.789 -4.829 1.00 39.31 201 SER A N 1
ATOM 1598 C CA . SER A 1 201 ? 0.637 15.104 -5.312 1.00 39.31 201 SER A CA 1
ATOM 1599 C C . SER A 1 201 ? 0.126 16.019 -4.185 1.00 39.31 201 SER A C 1
ATOM 1601 O O . SER A 1 201 ? -0.248 17.168 -4.420 1.00 39.31 201 SER A O 1
ATOM 1603 N N . CYS A 1 202 ? 0.122 15.523 -2.947 1.00 44.28 202 CYS A N 1
ATOM 1604 C CA . CYS A 1 202 ? -0.315 16.214 -1.752 1.00 44.28 202 CYS A CA 1
ATOM 1605 C C . CYS A 1 202 ? 0.877 16.375 -0.799 1.00 44.28 202 CYS A C 1
ATOM 1607 O O . CYS A 1 202 ? 1.298 15.415 -0.156 1.00 44.28 202 CYS A O 1
ATOM 1609 N N . CYS A 1 203 ? 1.406 17.591 -0.653 1.00 55.25 203 CYS A N 1
ATOM 1610 C CA . CYS A 1 203 ? 2.307 17.909 0.453 1.00 55.25 203 CYS A CA 1
ATOM 1611 C C . CYS A 1 203 ? 1.531 17.760 1.772 1.00 55.25 203 CYS A C 1
ATOM 1613 O O . CYS A 1 203 ? 0.740 18.637 2.131 1.00 55.25 203 CYS A O 1
ATOM 1615 N N . TRP A 1 204 ? 1.718 16.647 2.485 1.00 65.25 204 TRP A N 1
ATOM 1616 C CA . TRP A 1 204 ? 1.100 16.439 3.792 1.00 65.25 204 TRP A CA 1
ATOM 1617 C C . TRP A 1 204 ? 1.669 17.440 4.794 1.00 65.25 204 TRP A C 1
ATOM 1619 O O . TRP A 1 204 ? 2.842 17.392 5.160 1.00 65.25 204 TRP A O 1
ATOM 1629 N N . LYS A 1 205 ? 0.825 18.376 5.229 1.00 78.06 205 LYS A N 1
ATOM 1630 C CA . LYS A 1 205 ? 1.154 19.299 6.315 1.00 78.06 205 LYS A CA 1
ATOM 1631 C C . LYS A 1 205 ? 1.033 18.572 7.652 1.00 78.06 205 LYS A C 1
ATOM 1633 O O . LYS A 1 205 ? 0.265 17.619 7.773 1.00 78.06 205 LYS A O 1
ATOM 1638 N N . LEU A 1 206 ? 1.716 19.082 8.679 1.00 79.56 206 LEU A N 1
ATOM 1639 C CA . LEU A 1 206 ? 1.562 18.590 10.052 1.00 79.56 206 LEU A CA 1
ATOM 1640 C C . LEU A 1 206 ? 0.086 18.554 10.481 1.00 79.56 206 LEU A C 1
ATOM 1642 O O . LEU A 1 206 ? -0.340 17.582 11.089 1.00 79.56 206 LEU A O 1
ATOM 1646 N N . SER A 1 207 ? -0.709 19.560 10.100 1.00 83.25 207 SER A N 1
ATOM 1647 C CA . SER A 1 207 ? -2.155 19.593 10.362 1.00 83.25 207 SER A CA 1
ATOM 1648 C C . SER A 1 207 ? -2.881 18.355 9.832 1.00 83.25 207 SER A C 1
ATOM 1650 O O . SER A 1 207 ? -3.649 17.749 10.567 1.00 83.25 207 SER A O 1
ATOM 1652 N N . ASN A 1 208 ? -2.578 17.931 8.602 1.00 82.81 208 ASN A N 1
ATOM 1653 C CA . ASN A 1 208 ? -3.209 16.765 7.980 1.00 82.81 208 ASN A CA 1
ATOM 1654 C C . ASN A 1 208 ? -2.873 15.493 8.765 1.00 82.81 208 ASN A C 1
ATOM 1656 O O . ASN A 1 208 ? -3.723 14.634 8.966 1.00 82.81 208 ASN A O 1
ATOM 1660 N N . TYR A 1 209 ? -1.630 15.389 9.235 1.00 83.31 209 TYR A N 1
ATOM 1661 C CA . TYR A 1 209 ? -1.187 14.259 10.042 1.00 83.31 209 TYR A CA 1
ATOM 1662 C C . TYR A 1 209 ? -1.853 14.243 11.428 1.00 83.31 209 TYR A C 1
ATOM 1664 O O . TYR A 1 209 ? -2.283 13.193 11.897 1.00 83.31 209 TYR A O 1
ATOM 1672 N N . LEU A 1 210 ? -2.013 15.409 12.063 1.00 86.75 210 LEU A N 1
ATOM 1673 C CA . LEU A 1 210 ? -2.744 15.539 13.327 1.00 86.75 210 LEU A CA 1
ATOM 1674 C C . LEU A 1 210 ? -4.242 15.240 13.170 1.00 86.75 210 LEU A C 1
ATOM 1676 O O . LEU A 1 210 ? -4.847 14.679 14.082 1.00 86.75 210 LEU A O 1
ATOM 1680 N N . ASP A 1 211 ? -4.837 15.557 12.019 1.00 89.75 211 ASP A N 1
ATOM 1681 C CA . ASP A 1 211 ? -6.225 15.200 11.720 1.00 89.75 211 ASP A CA 1
ATOM 1682 C C . ASP A 1 211 ? -6.423 13.681 11.644 1.00 89.75 211 ASP A C 1
ATOM 1684 O O . ASP A 1 211 ? -7.423 13.180 12.158 1.00 89.75 211 ASP A O 1
ATOM 1688 N N . VAL A 1 212 ? -5.444 12.928 11.128 1.00 91.94 212 VAL A N 1
ATOM 1689 C CA . VAL A 1 212 ? -5.487 11.454 11.135 1.00 91.94 212 VAL A CA 1
ATOM 1690 C C . VAL A 1 212 ? -5.551 10.893 12.555 1.00 91.94 212 VAL A C 1
ATOM 1692 O O . VAL A 1 212 ? -6.240 9.903 12.789 1.00 91.94 212 VAL A O 1
ATOM 1695 N N . LEU A 1 213 ? -4.922 11.537 13.542 1.00 90.94 213 LEU A N 1
ATOM 1696 C CA . LEU A 1 213 ? -4.982 11.071 14.933 1.00 90.94 213 LEU A CA 1
ATOM 1697 C C . LEU A 1 213 ? -6.400 11.105 15.518 1.00 90.94 213 LEU A C 1
ATOM 1699 O O . LEU A 1 213 ? -6.680 10.385 16.478 1.00 90.94 213 LEU A O 1
ATOM 1703 N N . LYS A 1 214 ? -7.318 11.892 14.938 1.00 90.75 214 LYS A N 1
ATOM 1704 C CA . LYS A 1 214 ? -8.734 11.889 15.335 1.00 90.75 214 LYS A CA 1
ATOM 1705 C C . LYS A 1 214 ? -9.386 10.530 15.079 1.00 90.75 214 LYS A C 1
ATOM 1707 O O . LYS A 1 214 ? -10.260 10.147 15.849 1.00 90.75 214 LYS A O 1
ATOM 1712 N N . VAL A 1 215 ? -8.921 9.785 14.070 1.00 93.12 215 VAL A N 1
ATOM 1713 C CA . VAL A 1 215 ? -9.393 8.425 13.761 1.00 93.12 215 VAL A CA 1
ATOM 1714 C C . VAL A 1 215 ? -9.151 7.475 14.928 1.00 93.12 215 VAL A C 1
ATOM 1716 O O . VAL A 1 215 ? -9.959 6.587 15.165 1.00 93.12 215 VAL A O 1
ATOM 1719 N N . LEU A 1 216 ? -8.060 7.665 15.672 1.00 93.31 216 LEU A N 1
ATOM 1720 C CA . LEU A 1 216 ? -7.615 6.759 16.732 1.00 93.31 216 LEU A CA 1
ATOM 1721 C C . LEU A 1 216 ? -8.413 6.918 18.040 1.00 93.31 216 LEU A C 1
ATOM 1723 O O . LEU A 1 216 ? -8.342 6.069 18.928 1.00 93.31 216 LEU A O 1
ATOM 1727 N N . ARG A 1 217 ? -9.167 8.014 18.190 1.00 90.12 217 ARG A N 1
ATOM 1728 C CA . ARG A 1 217 ? -9.931 8.297 19.410 1.00 90.12 217 ARG A CA 1
ATOM 1729 C C . ARG A 1 217 ? -11.175 7.419 19.486 1.00 90.12 217 ARG A C 1
ATOM 1731 O O . ARG A 1 217 ? -12.043 7.511 18.628 1.00 90.12 217 ARG A O 1
ATOM 1738 N N . ASN A 1 218 ? -11.293 6.634 20.558 1.00 87.75 218 ASN A N 1
ATOM 1739 C CA . ASN A 1 218 ? -12.448 5.768 20.842 1.00 87.75 218 ASN A CA 1
ATOM 1740 C C . ASN A 1 218 ? -12.785 4.746 19.741 1.00 87.75 218 ASN A C 1
ATOM 1742 O O . ASN A 1 218 ? -13.924 4.290 19.647 1.00 87.75 218 ASN A O 1
ATOM 1746 N N . THR A 1 219 ? -11.806 4.352 18.928 1.00 93.25 219 THR A N 1
ATOM 1747 C CA . THR A 1 219 ? -11.984 3.354 17.869 1.00 93.25 219 THR A CA 1
ATOM 1748 C C . THR A 1 219 ? -11.096 2.140 18.092 1.00 93.25 219 THR A C 1
ATOM 1750 O O . THR A 1 219 ? -10.136 2.164 18.867 1.00 93.25 219 THR A O 1
ATOM 1753 N N . SER A 1 220 ? -11.438 1.041 17.427 1.00 95.56 220 SER A N 1
ATOM 1754 C CA . SER A 1 220 ? -10.519 -0.077 17.253 1.00 95.56 220 SER A CA 1
ATOM 1755 C C . SER A 1 220 ? -9.659 0.182 16.020 1.00 95.56 220 SER A C 1
ATOM 1757 O O . SER A 1 220 ? -10.189 0.539 14.966 1.00 95.56 220 SER A O 1
ATOM 1759 N N . PHE A 1 221 ? -8.342 0.014 16.127 1.00 97.12 221 PHE A N 1
ATOM 1760 C CA . PHE A 1 221 ? -7.442 0.372 15.034 1.00 97.12 221 PHE A CA 1
ATOM 1761 C C . PHE A 1 221 ? -6.160 -0.455 14.988 1.00 97.12 221 PHE A C 1
ATOM 1763 O O . PHE A 1 221 ? -5.715 -1.014 15.991 1.00 97.12 221 PHE A O 1
ATOM 1770 N N . PHE A 1 222 ? -5.544 -0.436 13.810 1.00 97.50 222 PHE A N 1
ATOM 1771 C CA . PHE A 1 222 ? -4.121 -0.629 13.581 1.00 97.50 222 PHE A CA 1
ATOM 1772 C C . PHE A 1 222 ? -3.551 0.679 13.049 1.00 97.50 222 PHE A C 1
ATOM 1774 O O . PHE A 1 222 ? -4.048 1.207 12.060 1.00 97.50 222 PHE A O 1
ATOM 1781 N N . TYR A 1 223 ? -2.511 1.192 13.688 1.00 95.81 223 TYR A N 1
ATOM 1782 C CA . TYR A 1 223 ? -1.857 2.436 13.322 1.00 95.81 223 TYR A CA 1
ATOM 1783 C C . TYR A 1 223 ? -0.383 2.182 13.048 1.00 95.81 223 TYR A C 1
ATOM 1785 O O . TYR A 1 223 ? 0.322 1.621 13.888 1.00 95.81 223 TYR A O 1
ATOM 1793 N N . PHE A 1 224 ? 0.080 2.594 11.875 1.00 92.75 224 PHE A N 1
ATOM 1794 C CA . PHE A 1 224 ? 1.465 2.438 11.460 1.00 92.75 224 PHE A CA 1
ATOM 1795 C C . PHE A 1 224 ? 2.170 3.789 11.482 1.00 92.75 224 PHE A C 1
ATOM 1797 O O . PHE A 1 224 ? 1.679 4.788 10.961 1.00 92.75 224 PHE A O 1
ATOM 1804 N N . THR A 1 225 ? 3.344 3.814 12.100 1.00 89.50 225 THR A N 1
ATOM 1805 C CA . THR A 1 225 ? 4.201 4.994 12.175 1.00 89.50 225 THR A CA 1
ATOM 1806 C C . THR A 1 225 ? 5.675 4.583 12.196 1.00 89.50 225 THR A C 1
ATOM 1808 O O . THR A 1 225 ? 6.025 3.412 12.045 1.00 89.50 225 THR A O 1
ATOM 1811 N N . SER A 1 226 ? 6.573 5.548 12.366 1.00 84.12 226 SER A N 1
ATOM 1812 C CA . SER A 1 226 ? 7.996 5.310 12.590 1.00 84.12 226 SER A CA 1
ATOM 1813 C C . SER A 1 226 ? 8.500 6.135 13.764 1.00 84.12 226 SER A C 1
ATOM 1815 O O . SER A 1 226 ? 7.969 7.212 14.051 1.00 84.12 226 SER A O 1
ATOM 1817 N N . THR A 1 227 ? 9.591 5.684 14.384 1.00 78.75 227 THR A N 1
ATOM 1818 C CA . THR A 1 227 ? 10.268 6.444 15.448 1.00 78.75 227 THR A CA 1
ATOM 1819 C C . THR A 1 227 ? 10.767 7.816 14.990 1.00 78.75 227 THR A C 1
ATOM 1821 O O . THR A 1 227 ? 10.952 8.698 15.813 1.00 78.75 227 THR A O 1
ATOM 1824 N N . LYS A 1 228 ? 10.936 8.034 13.680 1.00 76.12 228 LYS A N 1
ATOM 1825 C CA . LYS A 1 228 ? 11.350 9.320 13.096 1.00 76.12 228 LYS A CA 1
ATOM 1826 C C . LYS A 1 228 ? 10.237 10.356 12.985 1.00 76.12 228 LYS A C 1
ATOM 1828 O O . LYS A 1 228 ? 10.524 11.525 12.760 1.00 76.12 228 LYS A O 1
ATOM 1833 N N . SER A 1 229 ? 8.980 9.928 13.072 1.00 77.38 229 SER A N 1
ATOM 1834 C CA . SER A 1 229 ? 7.840 10.846 12.997 1.00 77.38 229 SER A CA 1
ATOM 1835 C C . SER A 1 229 ? 7.724 11.738 14.237 1.00 77.38 229 SER A C 1
ATOM 1837 O O . SER A 1 229 ? 7.010 12.735 14.194 1.00 77.38 229 SER A O 1
ATOM 1839 N N . ASN A 1 230 ? 8.383 11.356 15.342 1.00 82.12 230 ASN A N 1
ATOM 1840 C CA . ASN A 1 230 ? 8.259 11.956 16.673 1.00 82.12 230 ASN A CA 1
ATOM 1841 C C . ASN A 1 230 ? 6.805 12.040 17.181 1.00 82.12 230 ASN A C 1
ATOM 1843 O O . ASN A 1 230 ? 6.507 12.804 18.094 1.00 82.12 230 ASN A O 1
ATOM 1847 N N . ILE A 1 231 ? 5.880 11.254 16.610 1.00 86.38 231 ILE A N 1
ATOM 1848 C CA . ILE A 1 231 ? 4.459 11.350 16.963 1.00 86.38 231 ILE A CA 1
ATOM 1849 C C . ILE A 1 231 ? 4.165 10.806 18.356 1.00 86.38 231 ILE A C 1
ATOM 1851 O O . ILE A 1 231 ? 3.349 11.374 19.074 1.00 86.38 231 ILE A O 1
ATOM 1855 N N . GLU A 1 232 ? 4.840 9.725 18.748 1.00 87.38 232 GLU A N 1
ATOM 1856 C CA . GLU A 1 232 ? 4.698 9.146 20.085 1.00 87.38 232 GLU A CA 1
ATOM 1857 C C . GLU A 1 232 ? 5.163 10.149 21.152 1.00 87.38 232 GLU A C 1
ATOM 1859 O O . GLU A 1 232 ? 4.460 10.373 22.133 1.00 87.38 232 GLU A O 1
ATOM 1864 N N . GLU A 1 233 ? 6.300 10.809 20.908 1.00 88.38 233 GLU A N 1
ATOM 1865 C CA . GLU A 1 233 ? 6.854 11.856 21.774 1.00 88.38 233 GLU A CA 1
ATOM 1866 C C . GLU A 1 233 ? 5.925 13.076 21.848 1.00 88.38 233 GLU A C 1
ATOM 1868 O O . GLU A 1 233 ? 5.627 13.562 22.938 1.00 88.38 233 GLU A O 1
ATOM 1873 N N . LEU A 1 234 ? 5.395 13.532 20.706 1.00 88.75 234 LEU A N 1
ATOM 1874 C CA . LEU A 1 234 ? 4.439 14.638 20.658 1.00 88.75 234 LEU A CA 1
ATOM 1875 C C . LEU A 1 234 ? 3.172 14.328 21.466 1.00 88.75 234 LEU A C 1
ATOM 1877 O O . LEU A 1 234 ? 2.721 15.163 22.248 1.00 88.75 234 LEU A O 1
ATOM 1881 N N . LEU A 1 235 ? 2.594 13.138 21.288 1.00 90.19 235 LEU A N 1
ATOM 1882 C CA . LEU A 1 235 ? 1.388 12.727 22.007 1.00 90.19 235 LEU A CA 1
ATOM 1883 C C . LEU A 1 235 ? 1.632 12.617 23.515 1.00 90.19 235 LEU A C 1
ATOM 1885 O O . LEU A 1 235 ? 0.784 13.046 24.296 1.00 90.19 235 LEU A O 1
ATOM 1889 N N . GLN A 1 236 ? 2.800 12.115 23.920 1.00 89.56 236 GLN A N 1
ATOM 1890 C CA . GLN A 1 236 ? 3.206 12.065 25.323 1.00 89.56 236 GLN A CA 1
ATOM 1891 C C . GLN A 1 236 ? 3.366 13.471 25.920 1.00 89.56 236 GLN A C 1
ATOM 1893 O O . GLN A 1 236 ? 2.890 13.730 27.025 1.00 89.56 236 GLN A O 1
ATOM 1898 N N . TRP A 1 237 ? 3.992 14.401 25.193 1.00 91.75 237 TRP A N 1
ATOM 1899 C CA . TRP A 1 237 ? 4.137 15.784 25.647 1.00 91.75 237 TRP A CA 1
ATOM 1900 C C . TRP A 1 237 ? 2.776 16.475 25.801 1.00 91.75 237 TRP A C 1
ATOM 1902 O O . TRP A 1 237 ? 2.535 17.145 26.806 1.00 91.75 237 TRP A O 1
ATOM 1912 N N . VAL A 1 238 ? 1.866 16.281 24.840 1.00 88.75 238 VAL A N 1
ATOM 1913 C CA . VAL A 1 238 ? 0.499 16.831 24.878 1.00 88.75 238 VAL A CA 1
ATOM 1914 C C . VAL A 1 238 ? -0.282 16.294 26.078 1.00 88.75 238 VAL A C 1
ATOM 1916 O O . VAL A 1 238 ? -0.958 17.062 26.761 1.00 88.75 238 VAL A O 1
ATOM 1919 N N . GLU A 1 239 ? -0.166 15.001 26.371 1.00 90.62 239 GLU A N 1
ATOM 1920 C CA . GLU A 1 239 ? -0.794 14.379 27.539 1.00 90.62 239 GLU A CA 1
ATOM 1921 C C . GLU A 1 239 ? -0.291 14.993 28.851 1.00 90.62 239 GLU A C 1
ATOM 1923 O O . GLU A 1 239 ? -1.092 15.391 29.695 1.00 90.62 239 GLU A O 1
ATOM 1928 N N . GLN A 1 240 ? 1.029 15.148 28.985 1.00 90.62 240 GLN A N 1
ATOM 1929 C CA . GLN A 1 240 ? 1.668 15.656 30.202 1.00 90.62 240 GLN A CA 1
ATOM 1930 C C . GLN A 1 240 ? 1.432 17.149 30.451 1.00 90.62 240 GLN A C 1
ATOM 1932 O O . GLN A 1 240 ? 1.341 17.565 31.604 1.00 90.62 240 GLN A O 1
ATOM 1937 N N . ASN A 1 241 ? 1.370 17.962 29.393 1.00 92.75 241 ASN A N 1
ATOM 1938 C CA . ASN A 1 241 ? 1.367 19.424 29.520 1.00 92.75 241 ASN A CA 1
ATOM 1939 C C . ASN A 1 241 ? -0.010 20.053 29.290 1.00 92.75 241 ASN A C 1
ATOM 1941 O O . ASN A 1 241 ? -0.267 21.146 29.788 1.00 92.75 241 ASN A O 1
ATOM 1945 N N . LEU A 1 242 ? -0.892 19.395 28.531 1.00 88.75 242 LEU A N 1
ATOM 1946 C CA . LEU A 1 242 ? -2.188 19.952 28.127 1.00 88.75 242 LEU A CA 1
ATOM 1947 C C . LEU A 1 242 ? -3.383 19.164 28.680 1.00 88.75 242 LEU A C 1
ATOM 1949 O O . LEU A 1 242 ? -4.508 19.408 28.241 1.00 88.75 242 LEU A O 1
ATOM 1953 N N . ASN A 1 243 ? -3.163 18.212 29.600 1.00 83.31 243 ASN A N 1
ATOM 1954 C CA . ASN A 1 243 ? -4.197 17.338 30.180 1.00 83.31 243 ASN A CA 1
ATOM 1955 C C . ASN A 1 243 ? -5.141 16.740 29.120 1.00 83.31 243 ASN A C 1
ATOM 1957 O O . ASN A 1 243 ? -6.350 16.622 29.319 1.00 83.31 243 ASN A O 1
ATOM 1961 N N . SER A 1 244 ? -4.586 16.423 27.952 1.00 84.62 244 SER A N 1
ATOM 1962 C CA . SER A 1 244 ? -5.330 15.934 26.798 1.00 84.62 244 SER A CA 1
ATOM 1963 C C . SER A 1 244 ? -5.161 14.427 26.662 1.00 84.62 244 SER A C 1
ATOM 1965 O O . SER A 1 244 ? -4.077 13.897 26.881 1.00 84.62 244 SER A O 1
ATOM 1967 N N . GLU A 1 245 ? -6.225 13.726 26.270 1.00 86.38 245 GLU A N 1
ATOM 1968 C CA . GLU A 1 245 ? -6.173 12.274 26.093 1.00 86.38 245 GLU A CA 1
ATOM 1969 C C . GLU A 1 245 ? -5.212 11.881 24.962 1.00 86.38 245 GLU A C 1
ATOM 1971 O O . GLU A 1 245 ? -5.344 12.347 23.820 1.00 86.38 245 GLU A O 1
ATOM 1976 N N . ASN A 1 246 ? -4.284 10.976 25.278 1.00 90.56 246 ASN A N 1
ATOM 1977 C CA . ASN A 1 246 ? -3.401 10.347 24.311 1.00 90.56 246 ASN A CA 1
ATOM 1978 C C . ASN A 1 246 ? -4.133 9.201 23.587 1.00 90.56 246 ASN A C 1
ATOM 1980 O O . ASN A 1 246 ? -4.435 8.179 24.210 1.00 90.56 246 ASN A O 1
ATOM 1984 N N . PRO A 1 247 ? -4.390 9.306 22.269 1.00 90.88 247 PRO A N 1
ATOM 1985 C CA . PRO A 1 247 ? -5.146 8.291 21.535 1.00 90.88 247 PRO A CA 1
ATOM 1986 C C . PRO A 1 247 ? -4.445 6.924 21.472 1.00 90.88 247 PRO A C 1
ATOM 1988 O O . PRO A 1 247 ? -5.100 5.906 21.250 1.00 90.88 247 PRO A O 1
ATOM 1991 N N . LEU A 1 248 ? -3.126 6.879 21.690 1.00 91.88 248 LEU A N 1
ATOM 1992 C CA . LEU A 1 248 ? -2.356 5.636 21.745 1.00 91.88 248 LEU A CA 1
ATOM 1993 C C . LEU A 1 248 ? -2.370 4.989 23.137 1.00 91.88 248 LEU A C 1
ATOM 1995 O O . LEU A 1 248 ? -1.865 3.873 23.288 1.00 91.88 248 LEU A O 1
ATOM 1999 N N . SER A 1 249 ? -2.952 5.641 24.147 1.00 89.81 249 SER A N 1
ATOM 2000 C CA . SER A 1 249 ? -3.028 5.092 25.500 1.00 89.81 249 SER A CA 1
ATOM 2001 C C . SER A 1 249 ? -3.804 3.770 25.512 1.00 89.81 249 SER A C 1
ATOM 2003 O O . SER A 1 249 ? -4.883 3.641 24.916 1.00 89.81 249 SER A O 1
ATOM 2005 N N . GLY A 1 250 ? -3.217 2.755 26.150 1.00 88.81 250 GLY A N 1
ATOM 2006 C CA . GLY A 1 250 ? -3.734 1.384 26.180 1.00 88.81 250 GLY A CA 1
ATOM 2007 C C . GLY A 1 250 ? -3.613 0.602 24.864 1.00 88.81 250 GLY A C 1
ATOM 2008 O O . GLY A 1 250 ? -4.195 -0.473 24.761 1.00 88.81 250 GLY A O 1
ATOM 2009 N N . SER A 1 251 ? -2.899 1.117 23.854 1.00 93.81 251 SER A N 1
ATOM 2010 C CA . SER A 1 251 ? -2.573 0.345 22.646 1.00 93.81 251 SER A CA 1
ATOM 2011 C C . SER A 1 251 ? -1.407 -0.618 22.890 1.00 93.81 251 SER A C 1
ATOM 2013 O O . SER A 1 251 ? -0.483 -0.321 23.652 1.00 93.81 251 SER A O 1
ATOM 2015 N N . THR A 1 252 ? -1.416 -1.758 22.202 1.00 94.81 252 THR A N 1
ATOM 2016 C CA . THR A 1 252 ? -0.249 -2.639 22.126 1.00 94.81 252 THR A CA 1
ATOM 2017 C C . THR A 1 252 ? 0.704 -2.113 21.062 1.00 94.81 252 THR A C 1
ATOM 2019 O O . THR A 1 252 ? 0.297 -1.821 19.937 1.00 94.81 252 THR A O 1
ATOM 2022 N N . ARG A 1 253 ? 1.988 -2.016 21.417 1.00 93.19 253 ARG A N 1
ATOM 2023 C CA . ARG A 1 253 ? 3.054 -1.490 20.562 1.00 93.19 253 ARG A CA 1
ATOM 2024 C C . ARG A 1 253 ? 3.973 -2.608 20.070 1.00 93.19 253 ARG A C 1
ATOM 2026 O O . ARG A 1 253 ? 4.598 -3.298 20.871 1.00 93.19 253 ARG A O 1
ATOM 2033 N N . CYS A 1 254 ? 4.114 -2.729 18.753 1.00 89.69 254 CYS A N 1
ATOM 2034 C CA . CYS A 1 254 ? 4.998 -3.676 18.076 1.00 89.69 254 CYS A CA 1
ATOM 2035 C C . CYS A 1 254 ? 6.114 -2.931 17.332 1.00 89.69 254 CYS A C 1
ATOM 2037 O O . CYS A 1 254 ? 5.842 -2.084 16.479 1.00 89.69 254 CYS A O 1
ATOM 2039 N N . LEU A 1 255 ? 7.370 -3.275 17.628 1.00 86.50 255 LEU A N 1
ATOM 2040 C CA . LEU A 1 255 ? 8.551 -2.694 16.988 1.00 86.50 255 LEU A CA 1
ATOM 2041 C C . LEU A 1 255 ? 9.135 -3.632 15.937 1.00 86.50 255 LEU A C 1
ATOM 2043 O O . LEU A 1 255 ? 9.332 -4.818 16.201 1.00 86.50 255 LEU A O 1
ATOM 2047 N N . LEU A 1 256 ? 9.514 -3.072 14.790 1.00 77.88 256 LEU A N 1
ATOM 2048 C CA . LEU A 1 256 ? 10.347 -3.759 13.812 1.00 77.88 256 LEU A CA 1
ATOM 2049 C C . LEU A 1 256 ? 11.632 -2.987 13.565 1.00 77.88 256 LEU A C 1
ATOM 2051 O O . LEU A 1 256 ? 11.649 -1.956 12.894 1.00 77.88 256 LEU A O 1
ATOM 2055 N N . THR A 1 257 ? 12.722 -3.533 14.088 1.00 67.88 257 THR A N 1
ATOM 2056 C CA . THR A 1 257 ? 14.062 -2.986 13.906 1.00 67.88 257 THR A CA 1
ATOM 2057 C C . THR A 1 257 ? 14.622 -3.415 12.556 1.00 67.88 257 THR A C 1
ATOM 2059 O O . THR A 1 257 ? 14.777 -4.607 12.281 1.00 67.88 257 THR A O 1
ATOM 2062 N N . ALA A 1 258 ? 14.958 -2.447 11.705 1.00 59.09 258 ALA A N 1
ATOM 2063 C CA . ALA A 1 258 ? 15.730 -2.696 10.497 1.00 59.09 258 ALA A CA 1
ATOM 2064 C C . ALA A 1 258 ? 17.227 -2.500 10.781 1.00 59.09 258 ALA A C 1
ATOM 2066 O O . ALA A 1 258 ? 17.662 -1.402 11.137 1.00 59.09 258 ALA A O 1
ATOM 2067 N N . TYR A 1 259 ? 18.013 -3.559 10.589 1.00 55.03 259 TYR A N 1
ATOM 2068 C CA . TYR A 1 259 ? 19.472 -3.504 10.663 1.00 55.03 259 TYR A CA 1
ATOM 2069 C C . TYR A 1 259 ? 20.055 -3.238 9.272 1.00 55.03 259 TYR A C 1
ATOM 2071 O O . TYR A 1 259 ? 19.746 -3.963 8.324 1.00 55.03 259 TYR A O 1
ATOM 2079 N N . THR A 1 260 ? 20.919 -2.227 9.156 1.00 47.31 260 THR A N 1
ATOM 2080 C CA . THR A 1 260 ? 21.779 -2.033 7.980 1.00 47.31 260 THR A CA 1
ATOM 2081 C C . THR A 1 260 ? 23.229 -2.115 8.453 1.00 47.31 260 THR A C 1
ATOM 2083 O O . THR A 1 260 ? 23.771 -1.151 8.994 1.00 47.31 260 THR A O 1
ATOM 2086 N N . GLY A 1 261 ? 23.850 -3.291 8.323 1.00 58.22 261 GLY A N 1
ATOM 2087 C CA . GLY A 1 261 ? 25.149 -3.563 8.953 1.00 58.22 261 GLY A CA 1
ATOM 2088 C C . GLY A 1 261 ? 25.056 -3.513 10.485 1.00 58.22 261 GLY A C 1
ATOM 2089 O O . GLY A 1 261 ? 24.131 -4.085 11.057 1.00 58.22 261 GLY A O 1
ATOM 2090 N N . ASN A 1 262 ? 25.981 -2.801 11.140 1.00 47.56 262 ASN A N 1
ATOM 2091 C CA . ASN A 1 262 ? 26.048 -2.682 12.607 1.00 47.56 262 ASN A CA 1
ATOM 2092 C C . ASN A 1 262 ? 25.203 -1.534 13.196 1.00 47.56 262 ASN A C 1
ATOM 2094 O O . ASN A 1 262 ? 25.156 -1.385 14.414 1.00 47.56 262 ASN A O 1
ATOM 2098 N N . ASN A 1 263 ? 24.530 -0.732 12.363 1.00 46.34 263 ASN A N 1
ATOM 2099 C CA . ASN A 1 263 ? 23.756 0.423 12.818 1.00 46.34 263 ASN A CA 1
ATOM 2100 C C . ASN A 1 263 ? 22.247 0.173 12.673 1.00 46.34 263 ASN A C 1
ATOM 2102 O O . ASN A 1 263 ? 21.744 -0.110 11.579 1.00 46.34 263 ASN A O 1
ATOM 2106 N N . VAL A 1 264 ? 21.510 0.331 13.777 1.00 52.75 264 VAL A N 1
ATOM 2107 C CA . VAL A 1 264 ? 20.041 0.384 13.776 1.00 52.75 264 VAL A CA 1
ATOM 2108 C C . VAL A 1 264 ? 19.629 1.685 13.103 1.00 52.75 264 VAL A C 1
ATOM 2110 O O . VAL A 1 264 ? 19.891 2.763 13.625 1.00 52.75 264 VAL A O 1
ATOM 2113 N N . THR A 1 265 ? 19.050 1.599 11.907 1.00 55.88 265 THR A N 1
ATOM 2114 C CA . THR A 1 265 ? 18.795 2.798 11.097 1.00 55.88 265 THR A CA 1
ATOM 2115 C C . THR A 1 265 ? 17.364 3.295 11.280 1.00 55.88 265 THR A C 1
ATOM 2117 O O . THR A 1 265 ? 17.165 4.495 11.453 1.00 55.88 265 THR A O 1
ATOM 2120 N N . PHE A 1 266 ? 16.374 2.391 11.287 1.00 60.62 266 PHE A N 1
AT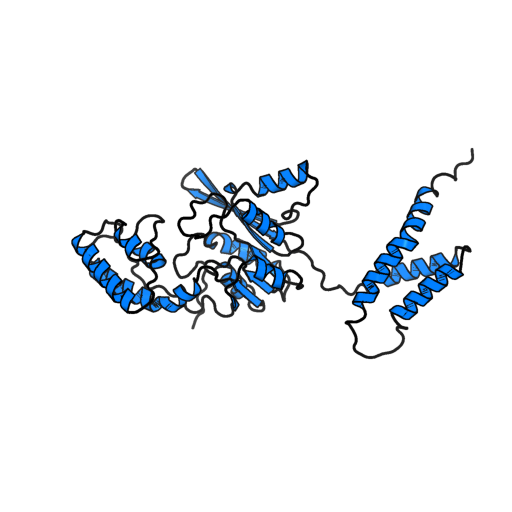OM 2121 C CA . PHE A 1 266 ? 14.949 2.737 11.342 1.00 60.62 266 PHE A CA 1
ATOM 2122 C C . PHE A 1 266 ? 14.156 1.686 12.120 1.00 60.62 266 PHE A C 1
ATOM 2124 O O . PHE A 1 266 ? 14.339 0.484 11.899 1.00 60.62 266 PHE A O 1
ATOM 2131 N N . THR A 1 267 ? 13.246 2.149 12.976 1.00 67.62 267 THR A N 1
ATOM 2132 C CA . THR A 1 267 ? 12.269 1.291 13.641 1.00 67.62 267 THR A CA 1
ATOM 2133 C C . THR A 1 267 ? 10.886 1.700 13.158 1.00 67.62 267 THR A C 1
ATOM 2135 O O . THR A 1 267 ? 10.388 2.775 13.506 1.00 67.62 267 THR A O 1
ATOM 2138 N N . ASP A 1 268 ? 10.290 0.863 12.314 1.00 83.75 268 ASP A N 1
ATOM 2139 C CA . ASP A 1 268 ? 8.870 0.995 12.016 1.00 83.75 268 ASP A CA 1
ATOM 2140 C C . ASP A 1 268 ? 8.086 0.537 13.254 1.00 83.75 268 ASP A C 1
ATOM 2142 O O . ASP A 1 268 ? 8.468 -0.429 13.928 1.00 83.75 268 ASP A O 1
ATOM 2146 N N . VAL A 1 269 ? 6.981 1.216 13.548 1.00 90.31 269 VAL A N 1
ATOM 2147 C CA . VAL A 1 269 ? 6.144 0.961 14.723 1.00 90.31 269 VAL A CA 1
ATOM 2148 C C . VAL A 1 269 ? 4.717 0.677 14.273 1.00 90.31 269 VAL A C 1
ATOM 2150 O O . VAL A 1 269 ? 4.151 1.413 13.468 1.00 90.31 269 VAL A O 1
ATOM 2153 N N . MET A 1 270 ? 4.127 -0.388 14.807 1.00 94.38 270 MET A N 1
ATOM 2154 C CA . MET A 1 270 ? 2.704 -0.686 14.665 1.00 94.38 270 MET A CA 1
ATOM 2155 C C . MET A 1 270 ? 2.058 -0.625 16.046 1.00 94.38 270 MET A C 1
ATOM 2157 O O . MET A 1 270 ? 2.452 -1.364 16.946 1.00 94.38 270 MET A O 1
ATOM 2161 N N . HIS A 1 271 ? 1.055 0.230 16.201 1.00 95.38 271 HIS A N 1
ATOM 2162 C CA . HIS A 1 271 ? 0.148 0.216 17.341 1.00 95.38 271 HIS A CA 1
ATOM 2163 C C . HIS A 1 271 ? -1.136 -0.485 16.945 1.00 95.38 271 HIS A C 1
ATOM 2165 O O . HIS A 1 271 ? -1.621 -0.305 15.831 1.00 95.38 271 HIS A O 1
ATOM 2171 N N . TYR A 1 272 ? -1.733 -1.233 17.858 1.00 96.62 272 TYR A N 1
ATOM 2172 C CA . TYR A 1 272 ? -3.103 -1.677 17.672 1.00 96.62 272 TYR A CA 1
ATOM 2173 C C . TYR A 1 272 ? -3.869 -1.628 18.984 1.00 96.62 272 TYR A C 1
ATOM 2175 O O . TYR A 1 272 ? -3.304 -1.789 20.067 1.00 96.62 272 TYR A O 1
ATOM 2183 N N . LYS A 1 273 ? -5.165 -1.355 18.882 1.00 94.75 273 LYS A N 1
ATOM 2184 C CA . LYS A 1 273 ? -6.056 -1.228 20.031 1.00 94.75 273 LYS A CA 1
ATOM 2185 C C . LYS A 1 273 ? -7.390 -1.862 19.691 1.00 94.75 273 LYS A C 1
ATOM 2187 O O . LYS A 1 273 ? -7.990 -1.545 18.664 1.00 94.75 273 LYS A O 1
ATOM 2192 N N . VAL A 1 274 ? -7.848 -2.742 20.573 1.00 90.38 274 VAL A N 1
ATOM 2193 C CA . VAL A 1 274 ? -9.217 -3.251 20.559 1.00 90.38 274 VAL A CA 1
ATOM 2194 C C . VAL A 1 274 ? -10.001 -2.394 21.537 1.00 90.38 274 VAL A C 1
ATOM 2196 O O . VAL A 1 274 ? -9.844 -2.514 22.751 1.00 90.38 274 VAL A O 1
ATOM 2199 N N . THR A 1 275 ? -10.826 -1.497 21.016 1.00 82.19 275 THR A N 1
ATOM 2200 C CA . THR A 1 275 ? -11.799 -0.799 21.845 1.00 82.19 275 THR A CA 1
ATOM 2201 C C . THR A 1 275 ? -13.005 -1.712 21.956 1.00 82.19 275 THR A C 1
ATOM 2203 O O . THR A 1 275 ? -13.654 -2.020 20.956 1.00 82.19 275 THR A O 1
ATOM 2206 N N . THR A 1 276 ? -13.302 -2.169 23.171 1.00 59.75 276 THR A N 1
ATOM 2207 C CA . THR A 1 276 ? -14.553 -2.865 23.469 1.00 59.75 276 THR A CA 1
ATOM 2208 C C . THR A 1 276 ? -15.685 -1.854 23.336 1.00 59.75 276 THR A C 1
ATOM 2210 O O . THR A 1 276 ? -16.191 -1.335 24.327 1.00 59.75 276 THR A O 1
ATOM 2213 N N . THR A 1 277 ? -16.095 -1.540 22.108 1.00 50.75 277 THR A N 1
ATOM 2214 C CA . THR A 1 277 ? -17.454 -1.072 21.882 1.00 50.75 277 THR A CA 1
ATOM 2215 C C . THR A 1 277 ? -18.294 -2.270 22.266 1.00 50.75 277 THR A C 1
ATOM 2217 O O . THR A 1 277 ? -18.404 -3.236 21.511 1.00 50.75 277 THR A O 1
ATOM 2220 N N . SER A 1 278 ? -18.770 -2.287 23.505 1.00 36.34 278 SER A N 1
ATOM 2221 C CA . SER A 1 278 ? -19.753 -3.261 23.919 1.00 36.34 278 SER A CA 1
ATOM 2222 C C . SER A 1 278 ? -20.866 -3.221 22.870 1.00 36.34 278 SER A C 1
ATOM 2224 O O . SER A 1 278 ? -21.633 -2.265 22.788 1.00 36.34 278 SER A O 1
ATOM 2226 N N . LEU A 1 279 ? -20.995 -4.293 22.076 1.00 36.78 279 LEU A N 1
ATOM 2227 C CA . LEU A 1 279 ? -22.336 -4.780 21.766 1.00 36.78 279 LEU A CA 1
ATOM 2228 C C . LEU A 1 279 ? -23.061 -4.731 23.107 1.00 36.78 279 LEU A C 1
ATOM 2230 O O . LEU A 1 279 ? -22.450 -5.227 24.059 1.00 36.78 279 LEU A O 1
ATOM 2234 N N . PRO A 1 280 ? -24.228 -4.076 23.240 1.00 34.84 280 PRO A N 1
ATOM 2235 C CA . PRO A 1 280 ? -24.866 -3.907 24.532 1.00 34.84 280 PRO A CA 1
ATOM 2236 C C . PRO A 1 280 ? -24.995 -5.289 25.159 1.00 34.84 280 PRO A C 1
ATOM 2238 O O . PRO A 1 280 ? -25.853 -6.089 24.790 1.00 34.84 280 PRO A O 1
ATOM 2241 N N . VAL A 1 281 ? -24.060 -5.591 26.061 1.00 37.47 281 VAL A N 1
ATOM 2242 C CA . VAL A 1 281 ? -24.091 -6.771 26.895 1.00 37.47 281 VAL A CA 1
ATOM 2243 C C . VAL A 1 281 ? -25.378 -6.559 27.641 1.00 37.47 281 VAL A C 1
ATOM 2245 O O . VAL A 1 281 ? -25.518 -5.525 28.293 1.00 37.47 281 VAL A O 1
ATOM 2248 N N . GLU A 1 282 ? -26.345 -7.457 27.452 1.00 39.66 282 GLU A N 1
ATOM 2249 C CA . GLU A 1 282 ? -27.595 -7.421 28.190 1.00 39.66 282 GLU A CA 1
ATOM 2250 C C . GLU A 1 282 ? -27.257 -7.144 29.654 1.00 39.66 282 GLU A C 1
ATOM 2252 O O . GLU A 1 282 ? -26.756 -8.016 30.367 1.00 39.66 282 GLU A O 1
ATOM 2257 N N . ILE A 1 283 ? -27.503 -5.912 30.108 1.00 38.88 283 ILE A N 1
ATOM 2258 C CA . ILE A 1 283 ? -27.257 -5.504 31.487 1.00 38.88 283 ILE A CA 1
ATOM 2259 C C . ILE A 1 283 ? -28.408 -6.073 32.327 1.00 38.88 283 ILE A C 1
ATOM 2261 O O . ILE A 1 283 ? -29.139 -5.359 33.001 1.00 38.88 283 ILE A O 1
ATOM 2265 N N . LYS A 1 284 ? -28.650 -7.384 32.252 1.00 37.69 284 LYS A N 1
ATOM 2266 C CA . LYS A 1 284 ? -29.741 -8.047 32.972 1.00 37.69 284 LYS A CA 1
ATOM 2267 C C . LYS A 1 284 ? -29.392 -8.293 34.436 1.00 37.69 284 LYS A C 1
ATOM 2269 O O . LYS A 1 284 ? -30.291 -8.391 35.269 1.00 37.69 284 LYS A O 1
ATOM 2274 N N . THR A 1 285 ? -28.110 -8.351 34.785 1.00 36.09 285 THR A N 1
ATOM 2275 C CA . THR A 1 285 ? -27.670 -8.798 36.116 1.00 36.09 285 THR A CA 1
ATOM 2276 C C . THR A 1 285 ? -27.358 -7.660 37.087 1.00 36.09 285 THR A C 1
ATOM 2278 O O . THR A 1 285 ? -27.604 -7.808 38.284 1.00 36.09 285 THR A O 1
ATOM 2281 N N . THR A 1 286 ? -26.920 -6.491 36.610 1.00 38.84 286 THR A N 1
ATOM 2282 C CA . THR A 1 286 ? -26.532 -5.373 37.497 1.00 38.84 286 THR A CA 1
ATOM 2283 C C . THR A 1 286 ? -27.702 -4.449 37.856 1.00 38.84 286 THR A C 1
ATOM 2285 O O . THR A 1 286 ? -27.732 -3.885 38.951 1.00 38.84 286 THR A O 1
ATOM 2288 N N . TYR A 1 287 ? -28.714 -4.321 36.987 1.00 39.72 287 TYR A N 1
ATOM 2289 C CA . TYR A 1 287 ? -29.892 -3.492 37.279 1.00 39.72 287 TYR A CA 1
ATOM 2290 C C . TYR A 1 287 ? -30.831 -4.147 38.289 1.00 39.72 287 TYR A C 1
ATOM 2292 O O . TYR A 1 287 ? -31.351 -3.455 39.159 1.00 39.72 287 TYR A O 1
ATOM 2300 N N . LYS A 1 288 ? -30.990 -5.478 38.260 1.00 42.31 288 LYS A N 1
ATOM 2301 C CA . LYS A 1 288 ? -31.850 -6.198 39.215 1.00 42.31 288 LYS A CA 1
ATOM 2302 C C . LYS A 1 288 ? -31.398 -5.972 40.662 1.00 42.31 288 LYS A C 1
ATOM 2304 O O . LYS A 1 288 ? -32.217 -5.653 41.517 1.00 42.31 288 LYS A O 1
ATOM 2309 N N . SER A 1 289 ? -30.096 -6.058 40.931 1.00 41.72 289 SER A N 1
ATOM 2310 C CA . SER A 1 289 ? -29.535 -5.860 42.274 1.00 41.72 289 SER A CA 1
ATOM 2311 C C . SER A 1 289 ? -29.604 -4.400 42.740 1.00 41.72 289 SER A C 1
ATOM 2313 O O . SER A 1 289 ? -29.905 -4.148 43.909 1.00 41.72 289 SER A O 1
ATOM 2315 N N . ARG A 1 290 ? -29.410 -3.429 41.834 1.00 40.53 290 ARG A N 1
ATOM 2316 C CA . ARG A 1 290 ? -29.540 -1.991 42.136 1.00 40.53 290 ARG A CA 1
ATOM 2317 C C . ARG A 1 290 ? -30.995 -1.559 42.358 1.00 40.53 290 ARG A C 1
ATOM 2319 O O . ARG A 1 290 ? -31.256 -0.839 43.317 1.00 40.53 290 ARG A O 1
ATOM 2326 N N . LEU A 1 291 ? -31.948 -2.065 41.568 1.00 44.81 291 LEU A N 1
ATOM 2327 C CA . LEU A 1 291 ? -33.383 -1.789 41.735 1.00 44.81 291 LEU A CA 1
ATOM 2328 C C . LEU A 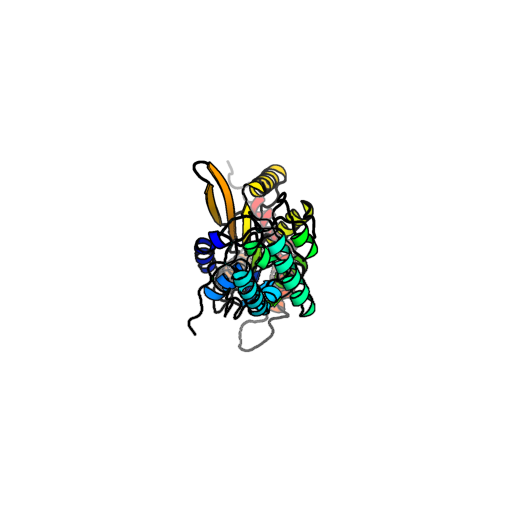1 291 ? -33.939 -2.408 43.029 1.00 44.81 291 LEU A C 1
ATOM 2330 O O . LEU A 1 291 ? -34.743 -1.787 43.719 1.00 44.81 291 LEU A O 1
ATOM 2334 N N . ILE A 1 292 ? -33.476 -3.612 43.396 1.00 49.97 292 ILE A N 1
ATOM 2335 C CA . ILE A 1 292 ? -33.823 -4.262 44.672 1.00 49.97 292 ILE A CA 1
ATOM 2336 C C . ILE A 1 292 ? -33.265 -3.463 45.858 1.00 49.97 292 ILE A C 1
ATOM 2338 O O . ILE A 1 292 ? -33.984 -3.250 46.834 1.00 49.97 292 ILE A O 1
ATOM 2342 N N . ARG A 1 293 ? -32.019 -2.967 45.777 1.00 43.38 293 ARG A N 1
ATOM 2343 C CA . ARG A 1 293 ? -31.443 -2.079 46.807 1.00 43.38 293 ARG A CA 1
ATOM 2344 C C . ARG A 1 293 ? -32.229 -0.774 46.945 1.00 43.38 293 ARG A C 1
ATOM 2346 O O . ARG A 1 293 ? -32.490 -0.361 48.069 1.00 43.38 293 ARG A O 1
ATOM 2353 N N . PHE A 1 294 ? -32.655 -0.177 45.832 1.00 44.19 294 PHE A N 1
ATOM 2354 C CA . PHE A 1 294 ? -33.430 1.067 45.824 1.00 44.19 294 PHE A CA 1
ATOM 2355 C C . PHE A 1 294 ? -34.848 0.884 46.393 1.00 44.19 294 PHE A C 1
ATOM 2357 O O . PHE A 1 294 ? -35.276 1.669 47.236 1.00 44.19 294 PHE A O 1
ATOM 2364 N N . LYS A 1 295 ? -35.542 -0.214 46.041 1.00 46.50 295 LYS A N 1
ATOM 2365 C CA . LYS A 1 295 ? -36.829 -0.597 46.658 1.00 46.50 295 LYS A CA 1
ATOM 2366 C C . LYS A 1 295 ? -36.706 -0.840 48.164 1.00 46.50 295 LYS A C 1
ATOM 2368 O O . LYS A 1 295 ? -37.614 -0.494 48.911 1.00 46.50 295 LYS A O 1
ATOM 2373 N N . ARG A 1 296 ? -35.581 -1.402 48.624 1.00 47.66 296 ARG A N 1
ATOM 2374 C CA . ARG A 1 296 ? -35.292 -1.538 50.060 1.00 47.66 296 ARG A CA 1
ATOM 2375 C C . ARG A 1 296 ? -35.115 -0.171 50.719 1.00 47.66 296 ARG A C 1
ATOM 2377 O O . ARG A 1 296 ? -35.712 0.052 51.758 1.00 47.66 296 ARG A O 1
ATOM 2384 N N . TYR A 1 297 ? -34.363 0.741 50.102 1.00 42.38 297 TY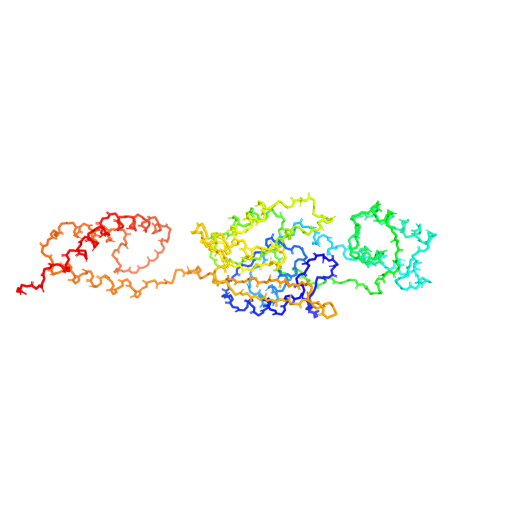R A N 1
ATOM 2385 C CA . TYR A 1 297 ? -34.086 2.079 50.642 1.00 42.38 297 TYR A CA 1
ATOM 2386 C C . TYR A 1 297 ? -35.358 2.931 50.812 1.00 42.38 297 TYR A C 1
ATOM 2388 O O . TYR A 1 297 ? -35.527 3.581 51.838 1.00 42.38 297 TYR A O 1
ATOM 2396 N N . LEU A 1 298 ? -36.297 2.845 49.862 1.00 43.12 298 LEU A N 1
ATOM 2397 C CA . LEU A 1 298 ? -37.596 3.534 49.919 1.00 43.12 298 LEU A CA 1
ATOM 2398 C C . LEU A 1 298 ? -38.519 3.054 51.052 1.00 43.12 298 LEU A C 1
ATOM 2400 O O . LEU A 1 298 ? -39.388 3.805 51.485 1.00 43.12 298 LEU A O 1
ATOM 2404 N N . ASN A 1 299 ? -38.324 1.834 51.561 1.00 46.00 299 ASN A N 1
ATOM 2405 C CA . ASN A 1 299 ? -39.079 1.331 52.711 1.00 46.00 299 ASN A CA 1
ATOM 2406 C C . ASN A 1 299 ? -38.535 1.831 54.062 1.00 46.00 299 ASN A C 1
ATOM 2408 O O . ASN A 1 299 ? -39.220 1.665 55.069 1.00 46.00 299 ASN A O 1
ATOM 2412 N N . TYR A 1 300 ? -37.339 2.435 54.104 1.00 41.00 300 TYR A N 1
ATOM 2413 C CA . TYR A 1 300 ? -36.687 2.860 55.352 1.00 41.00 300 TYR A CA 1
ATOM 2414 C C . TYR A 1 300 ? -36.680 4.377 55.589 1.00 41.00 300 TYR A C 1
ATOM 2416 O O . TYR A 1 300 ? -36.395 4.801 56.706 1.00 41.00 300 TYR A O 1
ATOM 2424 N N . THR A 1 301 ? -37.018 5.209 54.601 1.00 40.88 301 THR A N 1
ATOM 2425 C CA . THR A 1 301 ? -36.995 6.674 54.744 1.00 40.88 301 THR A CA 1
ATOM 2426 C C . THR A 1 301 ? -38.392 7.284 54.587 1.00 40.88 301 THR A C 1
ATOM 2428 O O . THR A 1 301 ? -39.060 7.147 53.567 1.00 40.88 301 THR A O 1
ATOM 2431 N N . CYS A 1 302 ? -38.859 7.981 55.628 1.00 39.69 302 CYS A N 1
ATOM 2432 C CA . CYS A 1 302 ? -40.214 8.549 55.713 1.00 39.69 302 CYS A CA 1
ATOM 2433 C C . CYS A 1 302 ? -40.366 9.919 55.013 1.00 39.69 302 CYS A C 1
ATOM 2435 O O . CYS A 1 302 ? -41.356 10.619 55.218 1.00 39.69 302 CYS A O 1
ATOM 2437 N N . VAL A 1 303 ? -39.406 10.342 54.187 1.00 42.00 303 VAL A N 1
ATOM 2438 C CA . VAL A 1 303 ? -39.382 11.710 53.646 1.00 42.00 303 VAL A CA 1
ATOM 2439 C C . VAL A 1 303 ? -39.712 11.700 52.150 1.00 42.00 303 VAL A C 1
ATOM 2441 O O . VAL A 1 303 ? -38.925 11.273 51.316 1.00 42.00 303 VAL A O 1
ATOM 2444 N N . CYS A 1 304 ? -40.913 12.203 51.844 1.00 47.72 304 CYS A N 1
ATOM 2445 C CA . CYS A 1 304 ? -41.465 12.517 50.520 1.00 47.72 304 CYS A CA 1
ATOM 2446 C C . CYS A 1 304 ? -41.833 11.344 49.581 1.00 47.72 304 CYS A C 1
ATOM 2448 O O . CYS A 1 304 ? -41.345 11.221 48.457 1.00 47.72 304 CYS A O 1
ATOM 2450 N N . ARG A 1 305 ? -42.832 10.542 49.990 1.00 46.41 305 ARG A N 1
ATOM 2451 C CA . ARG A 1 305 ? -43.463 9.485 49.162 1.00 46.41 305 ARG A CA 1
ATOM 2452 C C . ARG A 1 305 ? -43.955 9.949 47.779 1.00 46.41 305 ARG A C 1
ATOM 2454 O O . ARG A 1 305 ? -43.972 9.144 46.858 1.00 46.41 305 ARG A O 1
ATOM 2461 N N . LYS A 1 306 ? -44.343 11.219 47.604 1.00 42.12 306 LYS A N 1
ATOM 2462 C CA . LYS A 1 306 ? -44.913 11.713 46.334 1.00 42.12 306 LYS A CA 1
ATOM 2463 C C . LYS A 1 306 ? -43.874 11.840 45.213 1.00 42.12 306 LYS A C 1
ATOM 2465 O O . LYS A 1 306 ? -44.163 11.470 44.082 1.00 42.12 306 LYS A O 1
ATOM 2470 N N . SER A 1 307 ? -42.660 12.291 45.527 1.00 44.22 307 SER A N 1
ATOM 2471 C CA . SER A 1 307 ? -41.585 12.463 44.538 1.00 44.22 307 SER A CA 1
ATOM 2472 C C . SER A 1 307 ? -41.003 11.119 44.095 1.00 44.22 307 SER A C 1
ATOM 2474 O O . SER A 1 307 ? -40.703 10.921 42.923 1.00 44.22 307 SER A O 1
ATOM 2476 N N . ALA A 1 308 ? -40.895 10.167 45.026 1.00 47.53 308 ALA A N 1
ATOM 2477 C CA . ALA A 1 308 ? -40.415 8.819 44.736 1.00 47.53 308 ALA A CA 1
ATOM 2478 C C . ALA A 1 308 ? -41.424 7.985 43.930 1.00 47.53 308 ALA A C 1
ATOM 2480 O O . ALA A 1 308 ? -41.022 7.249 43.029 1.00 47.53 308 ALA A O 1
ATOM 2481 N N . GLN A 1 309 ? -42.723 8.126 44.219 1.00 50.50 309 GLN A N 1
ATOM 2482 C CA . GLN A 1 309 ? -43.776 7.461 43.452 1.00 50.50 309 GLN A CA 1
ATOM 2483 C C . GLN A 1 309 ? -43.826 7.986 42.011 1.00 50.50 309 GLN A C 1
ATOM 2485 O O . GLN A 1 309 ? -43.887 7.190 41.086 1.00 50.50 309 GLN A O 1
ATOM 2490 N N . PHE A 1 310 ? -43.654 9.297 41.806 1.00 46.19 310 PHE A N 1
ATOM 2491 C CA . PHE A 1 310 ? -43.590 9.895 40.470 1.00 46.19 310 PHE A CA 1
ATOM 2492 C C . PHE A 1 310 ? -42.457 9.314 39.604 1.00 46.19 310 PHE A C 1
ATOM 2494 O O . PHE A 1 310 ? -42.665 9.028 38.431 1.00 46.19 310 PHE A O 1
ATOM 2501 N N . VAL A 1 311 ? -41.273 9.068 40.180 1.00 49.16 311 VAL A N 1
ATOM 2502 C CA . VAL A 1 311 ? -40.137 8.448 39.467 1.00 49.16 311 VAL A CA 1
ATOM 2503 C C . VAL A 1 311 ? -40.396 6.970 39.149 1.00 49.16 311 VAL A C 1
ATOM 2505 O O . VAL A 1 311 ? -39.995 6.489 38.089 1.00 49.16 311 VAL A O 1
ATOM 2508 N N . LEU A 1 312 ? -41.084 6.243 40.035 1.00 51.69 312 LEU A N 1
ATOM 2509 C CA . LEU A 1 312 ? -41.509 4.857 39.803 1.00 51.69 312 LEU A CA 1
ATOM 2510 C C . LEU A 1 312 ? -42.583 4.762 38.712 1.00 51.69 312 LEU A C 1
ATOM 2512 O O . LEU A 1 312 ? -42.500 3.886 37.849 1.00 51.69 312 LEU A O 1
ATOM 2516 N N . ASP A 1 313 ? -43.537 5.686 38.707 1.00 50.28 313 ASP A N 1
ATOM 2517 C CA . ASP A 1 313 ? -44.599 5.758 37.706 1.00 50.28 313 ASP A CA 1
ATOM 2518 C C . ASP A 1 313 ? -44.023 6.144 36.334 1.00 50.28 313 ASP A C 1
ATOM 2520 O O . ASP A 1 313 ? -44.368 5.519 35.333 1.00 50.28 313 ASP A O 1
ATOM 2524 N N . LEU A 1 314 ? -43.054 7.072 36.281 1.00 45.75 314 LEU A N 1
ATOM 2525 C CA . LEU A 1 314 ? -42.322 7.413 35.052 1.00 45.75 314 LEU A CA 1
ATOM 2526 C C . LEU A 1 314 ? -41.521 6.219 34.511 1.00 45.75 314 LEU A C 1
ATOM 2528 O O . LEU A 1 314 ? -41.526 5.962 33.310 1.00 45.75 314 LEU A O 1
ATOM 2532 N N . CYS A 1 315 ? -40.855 5.459 35.389 1.00 46.94 315 CYS A N 1
ATOM 2533 C CA . CYS A 1 315 ? -40.152 4.233 35.001 1.00 46.94 315 CYS A CA 1
ATOM 2534 C C . CYS A 1 315 ? -41.116 3.184 34.426 1.00 46.94 315 CYS A C 1
ATOM 2536 O O . CYS A 1 315 ? -40.799 2.525 33.441 1.00 46.94 315 CYS A O 1
ATOM 2538 N N . THR A 1 316 ? -42.297 3.033 35.024 1.00 51.06 316 THR A N 1
ATOM 2539 C CA . THR A 1 316 ? -43.300 2.052 34.582 1.00 51.06 316 THR A CA 1
ATOM 2540 C C . THR A 1 316 ? -43.941 2.481 33.256 1.00 51.06 316 THR A C 1
ATOM 2542 O O . THR A 1 316 ? -44.129 1.656 32.365 1.00 51.06 316 THR A O 1
ATOM 2545 N N . PHE A 1 317 ? -44.182 3.784 33.078 1.00 44.91 317 PHE A N 1
ATOM 2546 C CA . PHE A 1 317 ? -44.710 4.377 31.849 1.00 44.91 317 PHE A CA 1
ATOM 2547 C C . PHE A 1 317 ? -43.721 4.300 30.673 1.00 44.91 317 PHE A C 1
ATOM 2549 O O . PHE A 1 317 ? -44.113 3.938 29.567 1.00 44.91 317 PHE A O 1
ATOM 2556 N N . CYS A 1 318 ? -42.433 4.587 30.900 1.00 40.81 318 CYS A N 1
ATOM 2557 C CA . CYS A 1 318 ? -41.417 4.591 29.840 1.00 40.81 318 CYS A CA 1
ATOM 2558 C C . CYS A 1 318 ? -40.961 3.188 29.407 1.00 40.81 318 CYS A C 1
ATOM 2560 O O . CYS A 1 318 ? -40.504 3.027 28.276 1.00 40.81 318 CYS A O 1
ATOM 2562 N N . PHE A 1 319 ? -41.053 2.181 30.284 1.00 44.56 319 PHE A N 1
ATOM 2563 C CA . PHE A 1 319 ? -40.499 0.845 30.022 1.00 44.56 319 PHE A CA 1
ATOM 2564 C C . PHE A 1 319 ? -41.538 -0.285 29.953 1.00 44.56 319 PHE A C 1
ATOM 2566 O O . PHE A 1 319 ? -41.177 -1.389 29.542 1.00 44.56 319 PHE A O 1
ATOM 2573 N N . GLY A 1 320 ? -42.809 -0.006 30.268 1.00 38.38 320 GLY A N 1
ATOM 2574 C CA . GLY A 1 320 ? -43.918 -0.959 30.209 1.00 38.38 320 GLY A CA 1
ATOM 2575 C C . GLY A 1 320 ? -43.832 -2.072 31.259 1.00 38.38 320 GLY A C 1
ATOM 2576 O O . GLY A 1 320 ? -42.752 -2.522 31.647 1.00 38.38 320 GLY A O 1
ATOM 2577 N N . ASP A 1 321 ? -44.989 -2.549 31.721 1.00 36.47 321 ASP A N 1
ATOM 2578 C CA . ASP A 1 321 ? -45.062 -3.700 32.622 1.00 36.47 321 ASP A CA 1
ATOM 2579 C C . ASP A 1 321 ? -44.547 -4.960 31.909 1.00 36.47 321 ASP A C 1
ATOM 2581 O O . ASP A 1 321 ? -45.221 -5.568 31.076 1.00 36.47 321 ASP A O 1
ATOM 2585 N N . TYR A 1 322 ? -43.326 -5.376 32.245 1.00 40.31 322 TYR A N 1
ATOM 2586 C CA . TYR A 1 322 ? -42.711 -6.608 31.749 1.00 40.31 322 TYR A CA 1
ATOM 2587 C C . TYR A 1 322 ? -43.324 -7.839 32.441 1.00 40.31 322 TYR A C 1
ATOM 2589 O O . TYR A 1 322 ? -42.659 -8.565 33.179 1.00 40.31 322 TYR A O 1
ATOM 2597 N N . THR A 1 323 ? -44.613 -8.084 32.205 1.00 32.88 323 THR A N 1
ATOM 2598 C CA . THR A 1 323 ? -45.310 -9.321 32.590 1.00 32.88 323 THR A CA 1
ATOM 2599 C C . THR A 1 323 ? -46.288 -9.806 31.512 1.00 32.88 323 THR A C 1
ATOM 2601 O O . THR A 1 323 ? -47.414 -10.161 31.811 1.00 32.88 323 THR A O 1
ATOM 2604 N N . SER A 1 324 ? -45.893 -9.867 30.235 1.00 28.36 324 SER A N 1
ATOM 2605 C CA . SER A 1 324 ? -46.353 -10.914 29.293 1.00 28.36 324 SER A CA 1
ATOM 2606 C C . SER A 1 324 ? -45.725 -10.749 27.902 1.00 28.36 324 SER A C 1
ATOM 2608 O O . SER A 1 324 ? -45.193 -9.707 27.542 1.00 28.36 324 SER A O 1
ATOM 2610 N N . HIS A 1 325 ? -45.700 -11.848 27.153 1.00 32.69 325 HIS A N 1
ATOM 2611 C CA . HIS A 1 325 ? -44.947 -12.066 25.919 1.00 32.69 325 HIS A CA 1
ATOM 2612 C C . HIS A 1 325 ? -45.357 -11.230 24.678 1.00 32.69 325 HIS A C 1
ATOM 2614 O O . HIS A 1 325 ? -46.533 -10.971 24.458 1.00 32.69 325 HIS A O 1
ATOM 2620 N N . LYS A 1 326 ? -44.361 -11.083 23.776 1.00 30.27 326 LYS A N 1
ATOM 2621 C CA . LYS A 1 326 ? -44.371 -10.903 22.295 1.00 30.27 326 LYS A CA 1
ATOM 2622 C C . LYS A 1 326 ? -44.123 -9.495 21.702 1.00 30.27 326 LYS A C 1
ATOM 2624 O O . LYS A 1 326 ? -44.971 -8.619 21.696 1.00 30.27 326 LYS A O 1
ATOM 2629 N N . THR A 1 327 ? -42.991 -9.448 20.982 1.00 34.53 327 THR A N 1
ATOM 2630 C CA . THR A 1 327 ? -42.684 -8.751 19.708 1.00 34.53 327 THR A CA 1
ATOM 2631 C C . THR A 1 327 ? -42.438 -7.235 19.637 1.00 34.53 327 THR A C 1
ATOM 2633 O O . THR A 1 327 ? -43.270 -6.425 20.005 1.00 34.53 327 THR A O 1
ATOM 2636 N N . LYS A 1 328 ? -41.311 -6.920 18.964 1.00 38.62 328 LYS A N 1
ATOM 2637 C CA . LYS A 1 328 ? -41.029 -5.789 18.050 1.00 38.62 328 LYS A CA 1
ATOM 2638 C C . LYS A 1 328 ? -41.420 -4.374 18.510 1.00 38.62 328 LYS A C 1
ATOM 2640 O O . LYS A 1 328 ? -42.496 -3.903 18.172 1.00 38.62 328 LYS A O 1
ATOM 2645 N N . LYS A 1 329 ? -40.446 -3.6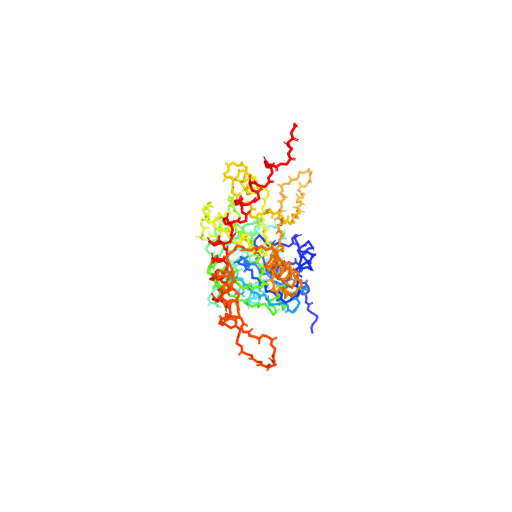45 19.069 1.00 32.88 329 LYS A N 1
ATOM 2646 C CA . LYS A 1 329 ? -40.147 -2.228 18.754 1.00 32.88 329 LYS A CA 1
ATOM 2647 C C . LYS A 1 329 ? -38.884 -1.802 19.513 1.00 32.88 329 LYS A C 1
ATOM 2649 O O . LYS A 1 329 ? -38.944 -1.492 20.692 1.00 32.88 329 LYS A O 1
ATOM 2654 N N . ALA A 1 330 ? -37.731 -1.851 18.847 1.00 34.66 330 ALA A N 1
ATOM 2655 C CA . ALA A 1 330 ? -36.426 -1.541 19.450 1.00 34.66 330 ALA A CA 1
ATOM 2656 C C . ALA A 1 330 ? -35.908 -0.126 19.115 1.00 34.66 330 ALA A C 1
ATOM 2658 O O . ALA A 1 330 ? -34.814 0.232 19.536 1.00 34.66 330 ALA A O 1
ATOM 2659 N N . GLN A 1 331 ? -36.664 0.678 18.358 1.00 30.91 331 GLN A N 1
ATOM 2660 C CA . GLN A 1 331 ? -36.227 2.017 17.931 1.00 30.91 331 GLN A CA 1
ATOM 2661 C C . GLN A 1 331 ? -36.728 3.154 18.839 1.00 30.91 331 GLN A C 1
ATOM 2663 O O . GLN A 1 331 ? -36.027 4.150 18.977 1.00 30.91 331 GLN A O 1
ATOM 2668 N N . ASP A 1 332 ? -37.848 2.980 19.547 1.00 32.25 332 ASP A N 1
ATOM 2669 C CA . ASP A 1 332 ? -38.409 4.032 20.418 1.00 32.25 332 ASP A CA 1
ATOM 2670 C C . ASP A 1 332 ? -37.766 4.058 21.826 1.00 32.25 332 ASP A C 1
ATOM 2672 O O . ASP A 1 332 ? -37.854 5.047 22.550 1.00 32.25 332 ASP A O 1
ATOM 2676 N N . THR A 1 333 ? -37.047 2.999 22.215 1.00 41.75 333 THR A N 1
ATOM 2677 C CA . THR A 1 333 ? -36.409 2.859 23.539 1.00 41.75 333 THR A CA 1
ATOM 2678 C C . THR A 1 333 ? -35.116 3.660 23.714 1.00 41.75 333 THR A C 1
ATOM 2680 O O . THR A 1 333 ? -34.727 3.939 24.846 1.00 41.75 333 THR A O 1
ATOM 2683 N N . CYS A 1 334 ? -34.441 4.057 22.628 1.00 35.03 334 CYS A N 1
ATOM 2684 C CA . CYS A 1 334 ? -33.171 4.790 22.716 1.00 35.03 334 CYS A CA 1
ATOM 2685 C C . CYS A 1 334 ? -33.354 6.270 23.089 1.00 35.03 334 CYS A C 1
ATOM 2687 O O . CYS A 1 334 ? -32.530 6.801 23.829 1.00 35.03 334 CYS A O 1
ATOM 2689 N N . LEU A 1 335 ? -34.447 6.916 22.657 1.00 33.28 335 LEU A N 1
ATOM 2690 C CA . LEU A 1 335 ? -34.756 8.301 23.048 1.00 33.28 335 LEU A CA 1
ATOM 2691 C C . LEU A 1 335 ? -35.180 8.417 24.520 1.00 33.28 335 LEU A C 1
ATOM 2693 O O . LEU A 1 335 ? -34.844 9.394 25.182 1.00 33.28 335 LEU A O 1
ATOM 2697 N N . GLY A 1 336 ? -35.873 7.411 25.062 1.00 38.41 336 GLY A N 1
ATOM 2698 C CA . GLY A 1 336 ? -36.233 7.387 26.484 1.00 38.41 336 GLY A CA 1
ATOM 2699 C C . GLY A 1 336 ? -35.023 7.234 27.414 1.00 38.41 336 GLY A C 1
ATOM 2700 O O . GLY A 1 336 ? -35.053 7.702 28.550 1.00 38.41 336 GLY A O 1
ATOM 2701 N N . PHE A 1 337 ? -33.941 6.613 26.931 1.00 40.78 337 PHE A N 1
ATOM 2702 C CA . PHE A 1 337 ? -32.750 6.319 27.729 1.00 40.78 337 PHE A CA 1
ATOM 2703 C C . PHE A 1 337 ? -31.885 7.561 27.986 1.00 40.78 337 PHE A C 1
ATOM 2705 O O . PHE A 1 337 ? -31.424 7.751 29.110 1.00 40.78 337 PHE A O 1
ATOM 2712 N N . SER A 1 338 ? -31.717 8.439 26.987 1.00 43.09 338 SER A N 1
ATOM 2713 C CA . SER A 1 338 ? -30.960 9.691 27.148 1.00 43.09 338 SER A CA 1
ATOM 2714 C C . SER A 1 338 ? -31.682 10.674 28.071 1.00 43.09 338 SER A C 1
ATOM 2716 O O . SER A 1 338 ? -31.067 11.256 28.960 1.00 43.09 338 SER A O 1
ATOM 2718 N N . VAL A 1 339 ? -33.007 10.785 27.928 1.00 44.00 339 VAL A N 1
ATOM 2719 C CA . VAL A 1 339 ? -33.847 11.626 28.794 1.00 44.00 339 VAL A CA 1
ATOM 2720 C C . VAL A 1 339 ? -33.826 11.116 30.240 1.00 44.00 339 VAL A C 1
ATOM 2722 O O . VAL A 1 339 ? -33.761 11.908 31.177 1.00 44.00 339 VAL A O 1
ATOM 2725 N N . PHE A 1 340 ? -33.823 9.795 30.448 1.00 48.34 340 PHE A N 1
ATOM 2726 C CA . PHE A 1 340 ? -33.732 9.202 31.784 1.00 48.34 340 PHE A CA 1
ATOM 2727 C C . PHE A 1 340 ? -32.376 9.455 32.456 1.00 48.34 340 PHE A C 1
ATOM 2729 O O . PHE A 1 340 ? -32.336 9.788 33.641 1.00 48.34 340 PHE A O 1
ATOM 2736 N N . GLU A 1 341 ? -31.270 9.317 31.721 1.00 47.38 341 GLU A N 1
ATOM 2737 C CA . GLU A 1 341 ? -29.929 9.561 32.262 1.00 47.38 341 GLU A CA 1
ATOM 2738 C C . GLU A 1 341 ? -29.745 11.031 32.671 1.00 47.38 341 GLU A C 1
ATOM 2740 O O . GLU A 1 341 ? -29.165 11.328 33.720 1.00 47.38 341 GLU A O 1
ATOM 2745 N N . GLU A 1 342 ? -30.324 11.946 31.896 1.00 47.19 342 GLU A N 1
ATOM 2746 C CA . GLU A 1 342 ? -30.299 13.381 32.159 1.00 47.19 342 GLU A CA 1
ATOM 2747 C C . GLU A 1 342 ? -31.190 13.765 33.352 1.00 47.19 342 GLU A C 1
ATOM 2749 O O . GLU A 1 342 ? -30.737 14.473 34.252 1.00 47.19 342 GLU A O 1
ATOM 2754 N N . ILE A 1 343 ? -32.401 13.200 33.462 1.00 50.00 343 ILE A N 1
ATOM 2755 C CA . ILE A 1 343 ? -33.264 13.371 34.646 1.00 50.00 343 ILE A CA 1
ATOM 2756 C C . ILE A 1 343 ? -32.579 12.811 35.900 1.00 50.00 343 ILE A C 1
ATOM 2758 O O . ILE A 1 343 ? -32.580 13.471 36.941 1.00 50.00 343 ILE A O 1
ATOM 2762 N N . PHE A 1 344 ? -31.953 11.632 35.824 1.00 50.41 344 PHE A N 1
ATOM 2763 C CA . PHE A 1 344 ? -31.251 11.015 36.955 1.00 50.41 344 PHE A CA 1
ATOM 2764 C C . PHE A 1 344 ? -30.053 11.860 37.414 1.00 50.41 344 PHE A C 1
ATOM 2766 O O . PHE A 1 344 ? -29.872 12.082 38.617 1.00 50.41 344 PHE A O 1
ATOM 2773 N N . ARG A 1 345 ? -29.270 12.395 36.466 1.00 50.50 345 ARG A N 1
ATOM 2774 C CA . ARG A 1 345 ? -28.181 13.343 36.749 1.00 50.50 345 ARG A CA 1
ATOM 2775 C C . ARG A 1 345 ? -28.680 14.629 37.404 1.00 50.50 345 ARG A C 1
ATOM 2777 O O . ARG A 1 345 ? -28.067 15.081 38.366 1.00 50.50 345 ARG A O 1
ATOM 2784 N N . LEU A 1 346 ? -29.771 15.205 36.903 1.00 44.56 346 LEU A N 1
ATOM 2785 C CA . LEU A 1 346 ? -30.260 16.514 37.343 1.00 44.56 346 LEU A CA 1
ATOM 2786 C C . LEU A 1 346 ? -31.031 16.466 38.669 1.00 44.56 346 LEU A C 1
ATOM 2788 O O . LEU A 1 346 ? -31.004 17.439 39.417 1.00 44.56 346 LEU A O 1
ATOM 2792 N N . THR A 1 347 ? -31.700 15.352 38.987 1.00 45.59 347 THR A N 1
ATOM 2793 C CA . THR A 1 347 ? -32.590 15.273 40.164 1.00 45.59 347 THR A CA 1
ATOM 2794 C C . THR A 1 347 ? -32.040 14.457 41.331 1.00 45.59 347 THR A C 1
ATOM 2796 O O . THR A 1 347 ? -32.279 14.820 42.480 1.00 45.59 347 THR A O 1
ATOM 2799 N N . LEU A 1 348 ? -31.293 13.375 41.082 1.00 46.81 348 LEU A N 1
ATOM 2800 C CA . LEU A 1 348 ? -30.895 12.425 42.134 1.00 46.81 348 LEU A CA 1
ATOM 2801 C C . LEU A 1 348 ? -29.413 12.521 42.516 1.00 46.81 348 LEU A C 1
ATOM 2803 O O . LEU A 1 348 ? -29.062 12.284 43.674 1.00 46.81 348 LEU A O 1
ATOM 2807 N N . PHE A 1 349 ? -28.546 12.916 41.581 1.00 43.03 349 PHE A N 1
ATOM 2808 C CA . PHE A 1 349 ? -27.110 13.070 41.835 1.00 43.03 349 PHE A CA 1
ATOM 2809 C C . PHE A 1 349 ? -26.774 14.145 42.895 1.00 43.03 349 PHE A C 1
ATOM 2811 O O . PHE A 1 349 ? -25.947 13.863 43.766 1.00 43.03 349 PHE A O 1
ATOM 2818 N N . PRO A 1 350 ? -27.440 15.323 42.927 1.00 43.66 350 PRO A N 1
ATOM 2819 C CA . PRO A 1 350 ? -27.196 16.336 43.958 1.00 43.66 350 PRO A CA 1
ATOM 2820 C C . PRO A 1 350 ? -27.596 15.870 45.367 1.00 43.66 350 PRO A C 1
ATOM 2822 O O . PRO A 1 350 ? -26.906 16.171 46.338 1.00 43.66 350 PRO A O 1
ATOM 2825 N N . PHE A 1 351 ? -28.668 15.077 45.486 1.00 40.72 351 PHE A N 1
ATOM 2826 C CA . PHE A 1 351 ? -29.145 14.547 46.770 1.00 40.72 351 PHE A CA 1
ATOM 2827 C C . PHE A 1 351 ? -28.226 13.463 47.344 1.00 40.72 351 PHE A C 1
ATOM 2829 O O . PHE A 1 351 ? -28.013 13.415 48.555 1.00 40.72 351 PHE A O 1
ATOM 2836 N N . TYR A 1 352 ? -27.647 12.620 46.485 1.00 39.69 352 TYR A N 1
ATOM 2837 C CA . TYR A 1 352 ? -26.683 11.602 46.905 1.00 39.69 352 TYR A CA 1
ATOM 2838 C C . TYR A 1 352 ? -25.379 12.236 47.421 1.00 39.69 352 TYR A C 1
ATOM 2840 O O . TYR A 1 352 ? -24.861 11.832 48.461 1.00 39.69 352 TYR A O 1
ATOM 2848 N N . TYR A 1 353 ? -24.886 13.279 46.742 1.00 38.66 353 TYR A N 1
ATOM 2849 C CA . TYR A 1 353 ? -23.658 13.980 47.136 1.00 38.66 353 TYR A CA 1
ATOM 2850 C C . TYR A 1 353 ? -23.837 14.840 48.396 1.00 38.66 353 TYR A C 1
ATOM 2852 O O . TYR A 1 353 ? -22.940 14.893 49.238 1.00 38.66 353 TYR A O 1
ATOM 2860 N N . TRP A 1 354 ? -25.002 15.477 48.567 1.00 38.22 354 TRP A N 1
ATOM 2861 C CA . TRP A 1 354 ? -25.314 16.265 49.763 1.00 38.22 354 TRP A CA 1
ATOM 2862 C C . TRP A 1 354 ? -25.397 15.394 51.027 1.00 38.22 354 TRP A C 1
ATOM 2864 O O . TRP A 1 354 ? -24.858 15.767 52.064 1.00 38.22 354 TRP A O 1
ATOM 2874 N N . TYR A 1 355 ? -25.975 14.191 50.938 1.00 36.22 355 TYR A N 1
ATOM 2875 C CA . TYR A 1 355 ? -26.086 13.289 52.090 1.00 36.22 355 TYR A CA 1
ATOM 2876 C C . TYR A 1 355 ? -24.750 12.620 52.457 1.00 36.22 355 TYR A C 1
ATOM 2878 O O . TYR A 1 355 ? -24.396 12.586 53.632 1.00 36.22 355 TYR A O 1
ATOM 2886 N N . SER A 1 356 ? -23.961 12.164 51.472 1.00 41.16 356 SER A N 1
ATOM 2887 C CA . SER A 1 356 ? -22.628 11.584 51.730 1.00 41.16 356 SER A CA 1
ATOM 2888 C C . SER A 1 356 ? -21.608 12.587 52.275 1.00 41.16 356 SER A C 1
ATOM 2890 O O . SER A 1 356 ? -20.644 12.172 52.903 1.00 41.16 356 SER A O 1
ATOM 2892 N N . SER A 1 357 ? -21.801 13.891 52.052 1.00 37.47 357 SER A N 1
ATOM 2893 C CA . SER A 1 357 ? -20.916 14.938 52.588 1.00 37.47 357 SER A CA 1
ATOM 2894 C C . SER A 1 357 ? -21.303 15.422 53.991 1.00 37.47 357 SER A C 1
ATOM 2896 O O . SER A 1 357 ? -20.484 16.059 54.645 1.00 37.47 357 SER A O 1
ATOM 2898 N N . HIS A 1 358 ? -22.512 15.107 54.472 1.00 37.06 358 HIS A N 1
ATOM 2899 C CA . HIS A 1 358 ? -23.029 15.579 55.766 1.00 37.06 358 HIS A CA 1
ATOM 2900 C C . HIS A 1 358 ? -23.274 14.456 56.790 1.00 37.06 358 HIS A C 1
ATOM 2902 O O . HIS A 1 358 ? -23.629 14.744 57.931 1.00 37.06 358 HIS A O 1
ATOM 2908 N N . SER A 1 359 ? -23.066 13.183 56.431 1.00 38.38 359 SER A N 1
ATOM 2909 C CA . SER A 1 359 ? -23.238 12.048 57.350 1.00 38.38 359 SER A CA 1
ATOM 2910 C C . SER A 1 359 ? -22.011 11.718 58.214 1.00 38.38 359 SER A C 1
ATOM 2912 O O . SER A 1 359 ? -22.150 10.939 59.150 1.00 38.38 359 SER A O 1
ATOM 2914 N N . ASP A 1 360 ? -20.842 12.315 57.951 1.00 37.88 360 ASP A N 1
ATOM 2915 C CA . ASP A 1 360 ? -19.585 12.003 58.664 1.00 37.88 360 ASP A CA 1
ATOM 2916 C C . ASP A 1 360 ? -19.247 12.960 59.829 1.00 37.88 360 ASP A C 1
ATOM 2918 O O . ASP A 1 360 ? -18.209 12.802 60.466 1.00 37.88 360 ASP A O 1
ATOM 2922 N N . GLN A 1 361 ? -20.105 13.936 60.166 1.00 36.84 361 GLN A N 1
ATOM 2923 C CA . GLN A 1 361 ? -19.799 14.944 61.203 1.00 36.84 361 GLN A CA 1
ATOM 2924 C C . GLN A 1 361 ? -20.641 14.910 62.491 1.00 36.84 361 GLN A C 1
ATOM 2926 O O . GLN A 1 361 ? -20.488 15.798 63.326 1.00 36.84 361 GLN A O 1
ATOM 2931 N N . GLN A 1 362 ? -21.473 13.894 62.739 1.00 33.66 362 GLN A N 1
ATOM 2932 C CA . GLN A 1 362 ? -22.194 13.797 64.021 1.00 33.66 362 GLN A CA 1
ATOM 2933 C C . GLN A 1 362 ? -22.328 12.373 64.561 1.00 33.66 362 GLN A C 1
ATOM 2935 O O . GLN A 1 362 ? -23.433 11.851 64.657 1.00 33.66 362 GLN A O 1
ATOM 2940 N N . LEU A 1 363 ? -21.217 11.761 64.980 1.00 31.61 363 LEU A N 1
ATOM 2941 C CA . LEU A 1 363 ? -21.256 10.615 65.901 1.00 31.61 363 LEU A CA 1
ATOM 2942 C C . LEU A 1 363 ? -19.938 10.452 66.682 1.00 31.61 363 LEU A C 1
ATOM 2944 O O . LEU A 1 363 ? -19.321 9.401 66.666 1.00 31.61 363 LEU A O 1
ATOM 2948 N N . HIS A 1 364 ? -19.532 11.499 67.401 1.00 26.84 364 HIS A N 1
ATOM 2949 C CA . HIS A 1 364 ? -18.810 11.373 68.672 1.00 26.84 364 HIS A CA 1
ATOM 2950 C C . HIS A 1 364 ? -19.248 12.544 69.564 1.00 26.84 364 HIS A C 1
ATOM 2952 O O . HIS A 1 364 ? -18.822 13.680 69.386 1.00 26.84 364 HIS A O 1
ATOM 2958 N N . LEU A 1 365 ? -20.205 12.272 70.453 1.00 33.31 365 LEU A N 1
ATOM 2959 C CA . LEU A 1 365 ? -20.437 13.077 71.650 1.00 33.31 365 LEU A CA 1
ATOM 2960 C C . LEU A 1 365 ? -19.450 12.580 72.717 1.00 33.31 365 LEU A C 1
ATOM 2962 O O . LEU A 1 365 ? -19.354 11.362 72.893 1.00 33.31 365 LEU A O 1
ATOM 2966 N N . TRP A 1 366 ? -18.827 13.541 73.411 1.00 32.44 366 TRP A N 1
ATOM 2967 C CA . TRP A 1 366 ? -17.682 13.486 74.343 1.00 32.44 366 TRP A CA 1
ATOM 2968 C C . TRP A 1 366 ? -16.312 13.730 73.717 1.00 32.44 366 TRP A C 1
ATOM 2970 O O . TRP A 1 366 ? -15.820 12.859 72.967 1.00 32.44 366 TRP A O 1
#

Organism: NCBI:txid1640674

pLDDT: mean 76.54, std 23.47, range [26.84, 98.56]